Protein 5HDA (pdb70)

Solvent-accessible surface area: 17603 Å² total; per-residue (Å²): 143,73,118,68,68,75,126,163,90,22,83,147,58,35,145,89,24,51,109,143,17,115,72,86,1,69,105,55,16,160,113,32,30,89,92,27,36,68,54,31,41,21,96,33,77,158,106,30,42,129,71,52,101,130,21,79,108,94,41,56,95,75,40,124,129,44,48,63,116,25,105,110,86,26,35,87,6,41,70,91,23,44,2,61,45,43,52,113,85,6,109,39,54,3,10,41,38,11,4,0,23,34,86,158,14,5,83,99,12,26,126,72,85,5,79,204,93,34,140,105,141,162,30,110,112,43,10,98,38,61,18,137,87,24,52,106,144,22,82,72,121,6,69,76,83,35,129,102,34,30,80,64,20,38,63,84,39,75,28,65,40,70,157,61,44,140,120,52,60,69,119,15,79,109,101,34,68,91,76,50,129,107,39,51,57,102,31,148,119,82,23,31,94,10,40,67,90,24,44,1,69,56,56,38,111,87,5,80,41,54,3,11,57,42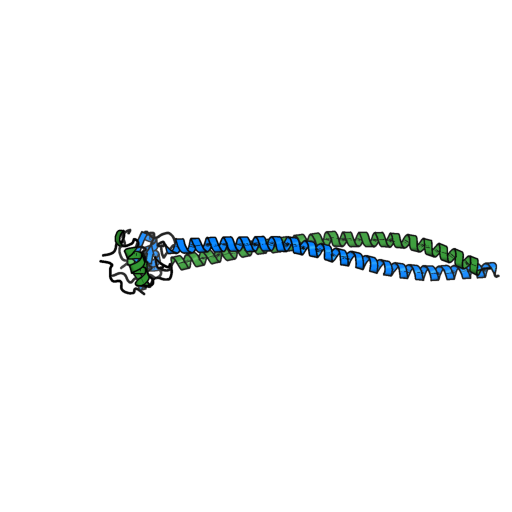,11,4,0,30,36,79,128,7,3,67,67,14,28,116,66,78,8,80,169,87,34,161,73,211,146,52,31,173,19,80,89,84,152,55,24,167,20,82,73,42,142

Structure (mmCIF, N/CA/C/O backbone):
data_5HDA
#
_entry.id   5HDA
#
_cell.length_a   58.456
_cell.length_b   38.190
_cell.length_c   82.690
_cell.angle_alpha   90.00
_cell.angle_beta   97.53
_cell.angle_gamma   90.00
#
_symmetry.space_group_name_H-M   'P 1 21 1'
#
loop_
_entity.id
_entity.type
_entity.pdbx_description
1 polymer 'Zinc finger MYND domain-containing protein 11'
2 polymer 'Epstein-Barr nuclear antigen 2'
3 non-polymer 'ZINC ION'
4 water water
#
loop_
_atom_site.group_PDB
_atom_site.id
_atom_site.type_symbol
_atom_site.label_atom_id
_atom_site.label_alt_id
_atom_site.label_comp_id
_atom_site.label_asym_id
_atom_site.label_entity_id
_atom_site.label_seq_id
_atom_site.pdbx_PDB_ins_code
_atom_site.Cartn_x
_atom_site.Cartn_y
_atom_site.Cartn_z
_atom_site.occupancy
_atom_site.B_iso_or_equiv
_atom_site.auth_seq_id
_atom_site.auth_comp_id
_atom_site.auth_asym_id
_atom_site.auth_atom_id
_atom_site.pdbx_PDB_model_num
ATOM 1 N N . ARG A 1 3 ? 130.359 -12.833 -29.645 1.00 79.34 441 ARG A N 1
ATOM 2 C CA . ARG A 1 3 ? 129.255 -13.731 -29.333 1.00 73.17 441 ARG A CA 1
ATOM 3 C C . ARG A 1 3 ? 128.975 -13.742 -27.834 1.00 82.84 441 ARG A C 1
ATOM 4 O O . ARG A 1 3 ? 127.835 -13.914 -27.412 1.00 79.30 441 ARG A O 1
ATOM 7 N N . MET A 1 4 ? 130.019 -13.539 -27.036 1.00 83.50 442 MET A N 1
ATOM 8 C CA . MET A 1 4 ? 129.901 -13.609 -25.581 1.00 82.41 442 MET A CA 1
ATOM 9 C C . MET A 1 4 ? 129.599 -12.251 -24.948 1.00 80.72 442 MET A C 1
ATOM 10 O O . MET A 1 4 ? 129.044 -12.182 -23.850 1.00 80.14 442 MET A O 1
ATOM 12 N N . LYS A 1 5 ? 129.968 -11.175 -25.638 1.00 80.26 443 LYS A N 1
ATOM 13 C CA . LYS A 1 5 ? 129.645 -9.831 -25.171 1.00 68.12 443 LYS A CA 1
ATOM 14 C C . LYS A 1 5 ? 128.144 -9.598 -25.304 1.00 83.07 443 LYS A C 1
ATOM 15 O O . LYS A 1 5 ? 127.579 -8.711 -24.664 1.00 76.84 443 LYS A O 1
ATOM 18 N N . SER A 1 6 ? 127.505 -10.412 -26.138 1.00 76.86 444 SER A N 1
ATOM 19 C CA . SER A 1 6 ? 126.057 -10.388 -26.290 1.00 78.57 444 SER A CA 1
ATOM 20 C C . SER A 1 6 ? 125.381 -11.325 -25.281 1.00 71.04 444 SER A C 1
ATOM 21 O O . SER A 1 6 ? 124.405 -10.944 -24.611 1.00 75.32 444 SER A O 1
ATOM 24 N N . ASP A 1 7 ? 125.905 -12.545 -25.161 1.00 64.90 445 ASP A N 1
ATOM 25 C CA . ASP A 1 7 ? 125.324 -13.527 -24.246 1.00 74.91 445 ASP A CA 1
ATOM 26 C C . ASP A 1 7 ? 125.442 -13.101 -22.786 1.00 64.78 445 ASP A C 1
ATOM 27 O O . ASP A 1 7 ? 124.575 -13.433 -21.986 1.00 62.11 445 ASP A O 1
ATOM 32 N N . HIS A 1 8 ? 126.507 -12.385 -22.433 1.00 60.80 446 HIS A N 1
ATOM 33 C CA . HIS A 1 8 ? 126.640 -11.893 -21.064 1.00 69.79 446 HIS A CA 1
ATOM 34 C C . HIS A 1 8 ? 125.558 -10.864 -20.775 1.00 76.80 446 HIS A C 1
ATOM 35 O O . HIS A 1 8 ? 124.995 -10.825 -19.678 1.00 61.34 446 HIS A O 1
ATOM 42 N N . LYS A 1 9 ? 125.271 -10.034 -21.773 1.00 73.52 447 LYS A N 1
ATOM 43 C CA . LYS A 1 9 ? 124.259 -8.997 -21.635 1.00 62.75 447 LYS A CA 1
ATOM 44 C C . LYS A 1 9 ? 122.874 -9.614 -21.472 1.00 63.97 447 LYS A C 1
ATOM 45 O O . LYS A 1 9 ? 122.124 -9.239 -20.565 1.00 50.72 447 LYS A O 1
ATOM 51 N N . ARG A 1 10 ? 122.550 -10.581 -22.328 1.00 50.11 448 ARG A N 1
ATOM 52 C CA . ARG A 1 10 ? 121.273 -11.288 -22.217 1.00 60.95 448 ARG A CA 1
ATOM 53 C C . ARG A 1 10 ? 121.146 -12.001 -20.862 1.00 64.36 448 ARG A C 1
ATOM 54 O O . ARG A 1 10 ? 120.135 -11.856 -20.156 1.00 67.15 448 ARG A O 1
ATOM 62 N N . GLU A 1 11 ? 122.181 -12.769 -20.523 1.00 61.53 449 GLU A N 1
ATOM 63 C CA . GLU A 1 11 ? 122.334 -13.415 -19.219 1.00 71.52 449 GLU A CA 1
ATOM 64 C C . GLU A 1 11 ? 121.939 -12.482 -18.078 1.00 66.28 449 GLU A C 1
ATOM 65 O O . GLU A 1 11 ? 120.971 -12.730 -17.336 1.00 64.02 449 GLU A O 1
ATOM 71 N N . THR A 1 12 ? 122.697 -11.395 -17.971 1.00 59.29 450 THR A N 1
ATOM 72 C CA . THR A 1 12 ? 122.496 -10.384 -16.941 1.00 59.42 450 THR A CA 1
ATOM 73 C C . THR A 1 12 ? 121.053 -9.887 -16.935 1.00 61.72 450 THR A C 1
ATOM 74 O O . THR A 1 12 ? 120.429 -9.785 -15.875 1.00 63.03 450 THR A O 1
ATOM 78 N N . GLU A 1 13 ? 120.524 -9.588 -18.121 1.00 63.72 451 GLU A N 1
ATOM 79 C CA . GLU A 1 13 ? 119.148 -9.105 -18.239 1.00 54.10 451 GLU A CA 1
ATOM 80 C C . GLU A 1 13 ? 118.128 -10.067 -17.633 1.00 55.41 451 GLU A C 1
ATOM 81 O O . GLU A 1 13 ? 117.242 -9.641 -16.887 1.00 52.63 451 GLU A O 1
ATOM 87 N N . ARG A 1 14 ? 118.246 -11.358 -17.934 1.00 47.82 452 ARG A N 1
ATOM 88 C CA . ARG A 1 14 ? 117.257 -12.306 -17.418 1.00 69.49 452 ARG A CA 1
ATOM 89 C C . ARG A 1 14 ? 117.422 -12.504 -15.906 1.00 64.93 452 ARG A C 1
ATOM 90 O O . ARG A 1 14 ? 116.420 -12.643 -15.177 1.00 58.75 452 ARG A O 1
ATOM 98 N N . VAL A 1 15 ? 118.668 -12.483 -15.425 1.00 57.53 453 VAL A N 1
ATOM 99 C CA . VAL A 1 15 ? 118.890 -12.605 -13.985 1.00 55.90 453 VAL A CA 1
ATOM 100 C C . VAL A 1 15 ? 118.242 -11.433 -13.244 1.00 60.25 453 VAL A C 1
ATOM 101 O O . VAL A 1 15 ? 117.559 -11.617 -12.220 1.00 66.76 453 VAL A O 1
ATOM 105 N N . VAL A 1 16 ? 118.404 -10.239 -13.812 1.00 50.46 454 VAL A N 1
ATOM 106 C CA . VAL A 1 16 ? 117.798 -9.034 -13.261 1.00 47.66 454 VAL A CA 1
ATOM 107 C C . VAL A 1 16 ? 116.278 -9.136 -13.274 1.00 53.63 454 VAL A C 1
ATOM 108 O O . VAL A 1 16 ? 115.623 -8.829 -12.276 1.00 48.35 454 VAL A O 1
ATOM 112 N N . ARG A 1 17 ? 115.723 -9.589 -14.396 1.00 46.63 455 ARG A N 1
ATOM 113 C CA . ARG A 1 17 ? 114.275 -9.728 -14.516 1.00 54.49 455 ARG A CA 1
ATOM 114 C C . ARG A 1 17 ? 113.678 -10.633 -13.448 1.00 61.49 455 ARG A C 1
ATOM 115 O O . ARG A 1 17 ? 112.745 -10.235 -12.739 1.00 68.12 455 ARG A O 1
ATOM 123 N N . GLU A 1 18 ? 114.214 -11.843 -13.315 1.00 59.66 456 GLU A N 1
ATOM 124 C CA . GLU A 1 18 ? 113.602 -12.782 -12.379 1.00 71.14 456 GLU A CA 1
ATOM 125 C C . GLU A 1 18 ? 113.871 -12.395 -10.921 1.00 62.93 456 GLU A C 1
ATOM 126 O O . GLU A 1 18 ? 113.035 -12.648 -10.035 1.00 55.63 456 GLU A O 1
ATOM 132 N N . ALA A 1 19 ? 114.994 -11.719 -10.679 1.00 54.42 457 ALA A N 1
ATOM 133 C CA . ALA A 1 19 ? 115.282 -11.265 -9.322 1.00 38.07 457 ALA A CA 1
ATOM 134 C C . ALA A 1 19 ? 114.319 -10.145 -8.927 1.00 60.27 457 ALA A C 1
ATOM 135 O O . ALA A 1 19 ? 113.818 -10.102 -7.793 1.00 55.38 457 ALA A O 1
ATOM 137 N N . LEU A 1 20 ? 114.031 -9.262 -9.880 1.00 56.00 458 LEU A N 1
ATOM 138 C CA . LEU A 1 20 ? 113.117 -8.153 -9.634 1.00 49.62 458 LEU A CA 1
ATOM 139 C C . LEU A 1 20 ? 111.683 -8.641 -9.487 1.00 46.83 458 LEU A C 1
ATOM 140 O O . LEU A 1 20 ? 110.918 -8.074 -8.712 1.00 59.27 458 LEU A O 1
ATOM 145 N N . GLU A 1 21 ? 111.305 -9.668 -10.244 1.00 49.90 459 GLU A N 1
ATOM 146 C CA . GLU A 1 21 ? 109.962 -10.226 -10.105 1.00 57.23 459 GLU A CA 1
ATOM 147 C C . GLU A 1 21 ? 109.792 -10.885 -8.738 1.00 55.75 459 GLU A C 1
ATOM 148 O O . GLU A 1 21 ? 108.746 -10.733 -8.078 1.00 54.26 459 GLU A O 1
ATOM 154 N N . LYS A 1 22 ? 110.838 -11.580 -8.293 1.00 48.55 460 LYS A N 1
ATOM 155 C CA . LYS A 1 22 ? 110.758 -12.280 -7.016 1.00 56.76 460 LYS A CA 1
ATOM 156 C C . LYS A 1 22 ? 110.667 -11.270 -5.873 1.00 60.39 460 LYS A C 1
ATOM 157 O O . LYS A 1 22 ? 109.809 -11.391 -4.976 1.00 71.51 460 LYS A O 1
ATOM 163 N N . LEU A 1 23 ? 111.499 -10.234 -5.943 1.00 57.14 461 LEU A N 1
ATOM 164 C CA . LEU A 1 23 ? 111.465 -9.202 -4.916 1.00 52.65 461 LEU A CA 1
ATOM 165 C C . LEU A 1 23 ? 110.142 -8.450 -4.941 1.00 58.77 461 LEU A C 1
ATOM 166 O O . LEU A 1 23 ? 109.582 -8.165 -3.895 1.00 69.07 461 LEU A O 1
ATOM 171 N N . ARG A 1 24 ? 109.645 -8.136 -6.132 1.00 54.74 462 ARG A N 1
ATOM 172 C CA . ARG A 1 24 ? 108.380 -7.418 -6.260 1.00 58.98 462 ARG A CA 1
ATOM 173 C C . ARG A 1 24 ? 107.227 -8.186 -5.612 1.00 60.70 462 ARG A C 1
ATOM 174 O O . ARG A 1 24 ? 106.402 -7.593 -4.913 1.00 57.12 462 ARG A O 1
ATOM 182 N N . SER A 1 25 ? 107.171 -9.498 -5.835 1.00 59.84 463 SER A N 1
ATOM 183 C CA . SER A 1 25 ? 106.122 -10.313 -5.215 1.00 54.75 463 SER A CA 1
ATOM 184 C C . SER A 1 25 ? 106.261 -10.320 -3.679 1.00 63.29 463 SER A C 1
ATOM 185 O O . SER A 1 25 ? 105.268 -10.102 -2.927 1.00 72.00 463 SER A O 1
ATOM 188 N N . GLU A 1 26 ? 107.499 -10.548 -3.224 1.00 59.51 464 GLU A N 1
ATOM 189 C CA . GLU A 1 26 ? 107.801 -10.543 -1.788 1.00 64.87 464 GLU A CA 1
ATOM 190 C C . GLU A 1 26 ? 107.358 -9.234 -1.132 1.00 68.32 464 GLU A C 1
ATOM 191 O O . GLU A 1 26 ? 106.732 -9.233 -0.068 1.00 74.22 464 GLU A O 1
ATOM 197 N N . MET A 1 27 ? 107.622 -8.130 -1.825 1.00 54.88 465 MET A N 1
ATOM 198 C CA . MET A 1 27 ? 107.315 -6.793 -1.335 1.00 60.63 465 MET A CA 1
ATOM 199 C C . MET A 1 27 ? 105.817 -6.562 -1.387 1.00 60.76 465 MET A C 1
ATOM 200 O O . MET A 1 27 ? 105.261 -5.807 -0.581 1.00 65.01 465 MET A O 1
ATOM 205 N N . GLU A 1 28 ? 105.150 -7.259 -2.300 1.00 52.51 466 GLU A N 1
ATOM 206 C CA . GLU A 1 28 ? 103.704 -7.133 -2.394 1.00 62.48 466 GLU A CA 1
ATOM 207 C C . GLU A 1 28 ? 102.984 -7.731 -1.203 1.00 68.92 466 GLU A C 1
ATOM 208 O O . GLU A 1 28 ? 102.162 -7.051 -0.578 1.00 65.85 466 GLU A O 1
ATOM 214 N N . GLU A 1 29 ? 103.288 -8.976 -0.850 1.00 64.64 467 GLU A N 1
ATOM 215 C CA . GLU A 1 29 ? 102.514 -9.547 0.259 1.00 70.93 467 GLU A CA 1
ATOM 216 C C . GLU A 1 29 ? 103.129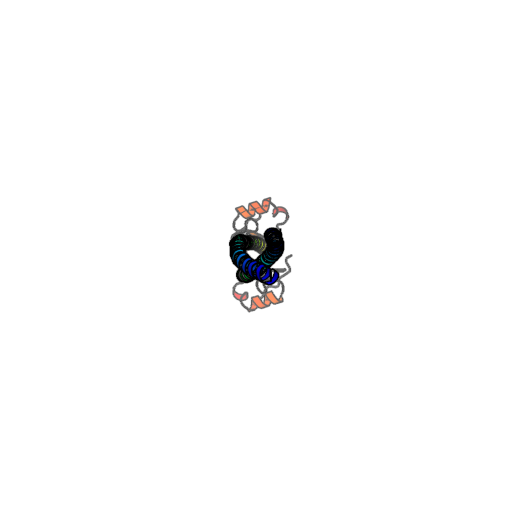 -9.121 1.613 1.00 65.86 467 GLU A C 1
ATOM 217 O O . GLU A 1 29 ? 102.442 -9.189 2.659 1.00 78.52 467 GLU A O 1
ATOM 223 N N . GLU A 1 30 ? 104.382 -8.645 1.605 1.00 60.37 468 GLU A N 1
ATOM 224 C CA . GLU A 1 30 ? 104.915 -7.987 2.792 1.00 62.41 468 GLU A CA 1
ATOM 225 C C . GLU A 1 30 ? 104.116 -6.704 3.041 1.00 60.12 468 GLU A C 1
ATOM 226 O O . GLU A 1 30 ? 103.801 -6.347 4.200 1.00 61.64 468 GLU A O 1
ATOM 232 N N . LYS A 1 31 ? 103.793 -6.024 1.941 1.00 59.43 469 LYS A N 1
ATOM 233 C CA . LYS A 1 31 ? 102.936 -4.860 1.985 1.00 57.38 469 LYS A CA 1
ATOM 234 C C . LYS A 1 31 ? 101.566 -5.219 2.560 1.00 64.49 469 LYS A C 1
ATOM 235 O O . LYS A 1 31 ? 101.059 -4.538 3.465 1.00 61.51 469 LYS A O 1
ATOM 239 N N . ARG A 1 32 ? 100.978 -6.293 2.035 1.00 59.46 470 ARG A N 1
ATOM 240 C CA . ARG A 1 32 ? 99.637 -6.702 2.446 1.00 70.13 470 ARG A CA 1
ATOM 241 C C . ARG A 1 32 ? 99.581 -7.041 3.936 1.00 65.32 470 ARG A C 1
ATOM 242 O O . ARG A 1 32 ? 98.603 -6.713 4.618 1.00 63.16 470 ARG A O 1
ATOM 250 N N . GLN A 1 33 ? 100.630 -7.692 4.438 1.00 65.12 471 GLN A N 1
ATOM 251 C CA . GLN A 1 33 ? 100.709 -8.016 5.863 1.00 61.74 471 GLN A CA 1
ATOM 252 C C . GLN A 1 33 ? 100.926 -6.770 6.718 1.00 67.65 471 GLN A C 1
ATOM 253 O O . GLN A 1 33 ? 100.443 -6.698 7.851 1.00 59.57 471 GLN A O 1
ATOM 259 N N . ALA A 1 34 ? 101.670 -5.797 6.197 1.00 62.40 472 ALA A N 1
ATOM 260 C CA . ALA A 1 34 ? 101.877 -4.570 6.960 1.00 62.21 472 ALA A CA 1
ATOM 261 C C . ALA A 1 34 ? 100.543 -3.833 7.086 1.00 56.98 472 ALA A C 1
ATOM 262 O O . ALA A 1 34 ? 100.204 -3.288 8.151 1.00 44.28 472 ALA A O 1
ATOM 264 N N . VAL A 1 35 ? 99.763 -3.875 6.008 1.00 57.06 473 VAL A N 1
ATOM 265 C CA . VAL A 1 35 ? 98.439 -3.265 5.993 1.00 56.84 473 VAL A CA 1
ATOM 266 C C . VAL A 1 35 ? 97.534 -3.977 6.995 1.00 57.97 473 VAL A C 1
ATOM 267 O O . VAL A 1 35 ? 96.826 -3.334 7.780 1.00 50.89 473 VAL A O 1
ATOM 271 N N . ASN A 1 36 ? 97.580 -5.307 6.975 1.00 67.28 474 ASN A N 1
ATOM 272 C CA . ASN A 1 36 ? 96.799 -6.119 7.903 1.00 65.63 474 ASN A CA 1
ATOM 273 C C . ASN A 1 36 ? 97.133 -5.820 9.359 1.00 62.76 474 ASN A C 1
ATOM 274 O O . ASN A 1 36 ? 96.239 -5.718 10.197 1.00 57.12 474 ASN A O 1
ATOM 279 N N . LYS A 1 37 ? 98.422 -5.682 9.655 1.00 56.57 475 LYS A N 1
ATOM 280 C CA . LYS A 1 37 ? 98.867 -5.388 11.012 1.00 54.83 475 LYS A CA 1
ATOM 281 C C . LYS A 1 37 ? 98.346 -4.033 11.471 1.00 66.82 475 LYS A C 1
ATOM 282 O O . LYS A 1 37 ? 97.721 -3.925 12.537 1.00 67.33 475 LYS A O 1
ATOM 285 N N . ALA A 1 38 ? 98.593 -3.006 10.660 1.00 60.89 476 ALA A N 1
ATOM 286 C CA . ALA A 1 38 ? 98.172 -1.656 11.023 1.00 64.12 476 ALA A CA 1
ATOM 287 C C . ALA A 1 38 ? 96.658 -1.567 11.231 1.00 58.29 476 ALA A C 1
ATOM 288 O O . ALA A 1 38 ? 96.185 -0.968 12.206 1.00 48.94 476 ALA A O 1
ATOM 290 N N . VAL A 1 39 ? 95.905 -2.195 10.332 1.00 63.01 477 VAL A N 1
ATOM 291 C CA . VAL A 1 39 ? 94.447 -2.159 10.406 1.00 58.64 477 VAL A CA 1
ATOM 292 C C . VAL A 1 39 ? 93.909 -2.955 11.599 1.00 61.36 477 VAL A C 1
ATOM 293 O O . VAL A 1 39 ? 92.968 -2.521 12.268 1.00 58.31 477 VAL A O 1
ATOM 297 N N . ALA A 1 40 ? 94.525 -4.099 11.886 1.00 68.31 478 ALA A N 1
ATOM 298 C CA . ALA A 1 40 ? 94.065 -4.943 12.984 1.00 55.02 478 ALA A CA 1
ATOM 299 C C . ALA A 1 40 ? 94.348 -4.283 14.328 1.00 63.90 478 ALA A C 1
ATOM 300 O O . ALA A 1 40 ? 93.569 -4.422 15.270 1.00 63.30 478 ALA A O 1
ATOM 302 N N . ASN A 1 41 ? 95.463 -3.565 14.413 1.00 63.01 479 ASN A N 1
ATOM 303 C CA . ASN A 1 41 ? 95.803 -2.829 15.629 1.00 64.59 479 ASN A CA 1
ATOM 304 C C . ASN A 1 41 ? 94.873 -1.627 15.823 1.00 72.33 479 ASN A C 1
ATOM 305 O O . ASN A 1 41 ? 94.354 -1.374 16.929 1.00 76.58 479 ASN A O 1
ATOM 307 N N . MET A 1 42 ? 94.624 -0.925 14.719 1.00 67.69 480 MET A N 1
ATOM 308 C CA . MET A 1 42 ? 93.822 0.291 14.730 1.00 60.88 480 MET A CA 1
ATOM 309 C C . MET A 1 42 ? 92.382 -0.025 15.099 1.00 68.39 480 MET A C 1
ATOM 310 O O . MET A 1 42 ? 91.732 0.715 15.848 1.00 55.07 480 MET A O 1
ATOM 315 N N . GLN A 1 43 ? 91.921 -1.172 14.616 1.00 65.68 481 GLN A N 1
ATOM 316 C CA . GLN A 1 43 ? 90.619 -1.706 14.974 1.00 69.88 481 GLN A CA 1
ATOM 317 C C . GLN A 1 43 ? 90.477 -1.805 16.486 1.00 70.88 481 GLN A C 1
ATOM 318 O O . GLN A 1 43 ? 89.529 -1.273 17.069 1.00 65.80 481 GLN A O 1
ATOM 321 N N . GLY A 1 44 ? 91.427 -2.491 17.114 1.00 61.78 482 GLY A N 1
ATOM 322 C CA . GLY A 1 44 ? 91.382 -2.702 18.546 1.00 73.65 482 GLY A CA 1
ATOM 323 C C . GLY A 1 44 ? 91.450 -1.411 19.337 1.00 67.46 482 GLY A C 1
ATOM 324 O O . GLY A 1 44 ? 90.750 -1.268 20.347 1.00 66.29 482 GLY A O 1
ATOM 325 N N . GLU A 1 45 ? 92.266 -0.460 18.887 1.00 57.94 483 GLU A N 1
ATOM 326 C CA . GLU A 1 45 ? 92.340 0.811 19.607 1.00 61.35 483 GLU A CA 1
ATOM 327 C C . GLU A 1 45 ? 90.982 1.521 19.557 1.00 64.88 483 GLU A C 1
ATOM 328 O O . GLU A 1 45 ? 90.462 2.006 20.588 1.00 57.70 483 GLU A O 1
ATOM 334 N N . MET A 1 46 ? 90.367 1.491 18.375 1.00 68.02 484 MET A N 1
ATOM 335 C CA . MET A 1 46 ? 89.108 2.197 18.166 1.00 61.77 484 MET A CA 1
ATOM 336 C C . MET A 1 46 ? 87.999 1.568 18.996 1.00 67.27 484 MET A C 1
ATOM 337 O O . MET A 1 46 ? 87.260 2.269 19.692 1.00 64.36 484 MET A O 1
ATOM 342 N N . ASP A 1 47 ? 87.920 0.253 18.944 1.00 60.76 485 ASP A N 1
ATOM 343 C CA . ASP A 1 47 ? 86.923 -0.504 19.670 1.00 58.63 485 ASP A CA 1
ATOM 344 C C . ASP A 1 47 ? 87.044 -0.335 21.154 1.00 64.75 485 ASP A C 1
ATOM 345 O O . ASP A 1 47 ? 86.050 -0.195 21.839 1.00 62.09 485 ASP A O 1
ATOM 350 N N . ARG A 1 48 ? 88.268 -0.372 21.650 1.00 54.67 486 ARG A N 1
ATOM 351 C CA . ARG A 1 48 ? 88.514 -0.191 23.082 1.00 59.49 486 ARG A CA 1
ATOM 352 C C . ARG A 1 48 ? 88.037 1.184 23.561 1.00 62.33 486 ARG A C 1
ATOM 353 O O . ARG A 1 48 ? 87.356 1.303 24.609 1.00 66.52 486 ARG A O 1
ATOM 361 N N . LYS A 1 49 ? 88.335 2.212 22.763 1.00 58.86 487 LYS A N 1
ATOM 362 C CA . LYS A 1 49 ? 87.909 3.567 23.112 1.00 50.70 487 LYS A CA 1
ATOM 363 C C . LYS A 1 49 ? 86.374 3.619 23.113 1.00 62.53 487 LYS A C 1
ATOM 364 O O . LYS A 1 49 ? 85.734 4.211 24.010 1.00 64.08 487 LYS A O 1
ATOM 368 N N . CYS A 1 50 ? 85.796 2.919 22.142 1.00 62.92 488 CYS A N 1
ATOM 369 C CA . CYS A 1 50 ? 84.352 2.853 21.988 1.00 54.87 488 CYS A CA 1
ATOM 370 C C . CYS A 1 50 ? 83.693 2.216 23.211 1.00 58.98 488 CYS A C 1
ATOM 371 O O . CYS A 1 50 ? 82.711 2.752 23.749 1.00 55.99 488 CYS A O 1
ATOM 374 N N . LYS A 1 51 ? 84.245 1.094 23.674 1.00 59.09 489 LYS A N 1
ATOM 375 C CA . LYS A 1 51 ? 83.698 0.419 24.848 1.00 54.64 489 LYS A CA 1
ATOM 376 C C . LYS A 1 51 ? 83.761 1.338 26.061 1.00 54.35 489 LYS A C 1
ATOM 377 O O . LYS A 1 51 ? 82.815 1.385 26.861 1.00 55.77 489 LYS A O 1
ATOM 379 N N . GLN A 1 52 ? 84.859 2.084 26.188 1.00 55.33 490 GLN A N 1
ATOM 380 C CA . GLN A 1 52 ? 84.990 2.968 27.348 1.00 60.03 490 GLN A CA 1
ATOM 381 C 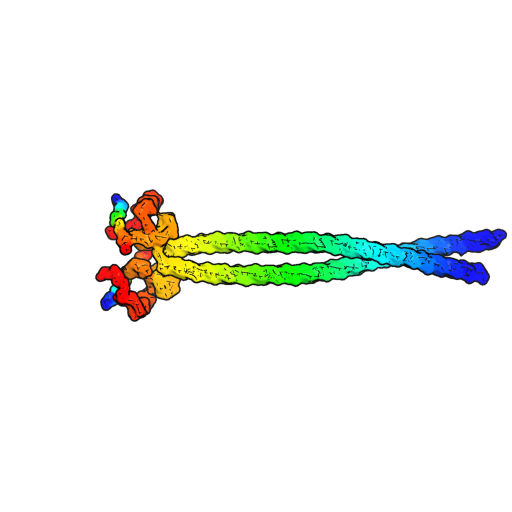C . GLN A 1 52 ? 83.891 4.041 27.374 1.00 57.50 490 GLN A C 1
ATOM 382 O O . GLN A 1 52 ? 83.142 4.177 28.372 1.00 62.64 490 GLN A O 1
ATOM 388 N N . VAL A 1 53 ? 83.762 4.769 26.265 1.00 41.35 491 VAL A N 1
ATOM 389 C CA . VAL A 1 53 ? 82.770 5.847 26.208 1.00 40.03 491 VAL A CA 1
ATOM 390 C C . VAL A 1 53 ? 81.341 5.333 26.399 1.00 45.70 491 VAL A C 1
ATOM 391 O O . VAL A 1 53 ? 80.552 5.860 27.215 1.00 40.80 491 VAL A O 1
ATOM 395 N N . LYS A 1 54 ? 81.051 4.245 25.695 1.00 38.22 492 LYS A N 1
ATOM 396 C CA . LYS A 1 54 ? 79.728 3.651 25.700 1.00 36.00 492 LYS A CA 1
ATOM 397 C C . LYS A 1 54 ? 79.315 3.151 27.081 1.00 47.39 492 LYS A C 1
ATOM 398 O O . LYS A 1 54 ? 78.176 3.347 27.511 1.00 32.83 492 LYS A O 1
ATOM 404 N N . GLU A 1 55 ? 80.244 2.519 27.790 1.00 40.35 493 GLU A N 1
ATOM 405 C CA . GLU A 1 55 ? 79.911 1.970 29.100 1.00 48.52 493 GLU A CA 1
ATOM 406 C C . GLU A 1 55 ? 79.779 3.087 30.138 1.00 42.15 493 GLU A C 1
ATOM 407 O O . GLU A 1 55 ? 78.982 2.968 31.089 1.00 47.25 493 GLU A O 1
ATOM 413 N N . LYS A 1 56 ? 80.508 4.188 29.943 1.00 35.81 494 LYS A N 1
ATOM 414 C CA . LYS A 1 56 ? 80.301 5.329 30.837 1.00 37.37 494 LYS A CA 1
ATOM 415 C C . LYS A 1 56 ? 78.873 5.861 30.647 1.00 34.19 494 LYS A C 1
ATOM 416 O O . LYS A 1 56 ? 78.156 6.172 31.625 1.00 33.59 494 LYS A O 1
ATOM 422 N N . CYS A 1 57 ? 78.428 5.876 29.392 1.00 29.01 495 CYS A N 1
ATOM 423 C CA . CYS A 1 57 ? 77.076 6.352 29.098 1.00 30.28 495 CYS A CA 1
ATOM 424 C C . CYS A 1 57 ? 76.014 5.417 29.684 1.00 35.49 495 CYS A C 1
ATOM 425 O O . CYS A 1 57 ? 74.991 5.866 30.231 1.00 31.55 495 CYS A O 1
ATOM 428 N N . LYS A 1 58 ? 76.293 4.117 29.621 1.00 32.98 496 LYS A N 1
ATOM 429 C CA . LYS A 1 58 ? 75.359 3.107 30.101 1.00 32.98 496 LYS A CA 1
ATOM 430 C C . LYS A 1 58 ? 75.199 3.205 31.610 1.00 37.96 496 LYS A C 1
ATOM 431 O O . LYS A 1 58 ? 74.100 3.002 32.144 1.00 38.62 496 LYS A O 1
ATOM 437 N N . GLU A 1 59 ? 76.294 3.541 32.289 1.00 32.17 497 GLU A N 1
ATOM 438 C CA . GLU A 1 59 ? 76.253 3.729 33.737 1.00 36.76 497 GLU A CA 1
ATOM 439 C C . GLU A 1 59 ? 75.493 4.973 34.140 1.00 37.76 497 GLU A C 1
ATOM 440 O O . GLU A 1 59 ? 74.776 4.980 35.157 1.00 37.17 497 GLU A O 1
ATOM 446 N N . GLU A 1 60 ? 75.613 6.015 33.323 1.00 34.59 498 GLU A N 1
ATOM 447 C CA . GLU A 1 60 ? 74.835 7.220 33.577 1.00 36.02 498 GLU A CA 1
ATOM 448 C C . GLU A 1 60 ? 73.348 6.872 33.470 1.00 32.79 498 GLU A C 1
ATOM 449 O O . GLU A 1 60 ? 72.516 7.313 34.285 1.00 36.94 498 GLU A O 1
ATOM 455 N N . PHE A 1 61 ? 73.035 6.027 32.488 1.00 31.62 499 PHE A N 1
ATOM 456 C CA . PHE A 1 61 ? 71.663 5.572 32.284 1.00 35.78 499 PHE A CA 1
ATOM 457 C C . PHE A 1 61 ? 71.135 4.779 33.477 1.00 39.73 499 PHE A C 1
ATOM 458 O O . PHE A 1 61 ? 70.036 5.050 33.967 1.00 32.80 499 PHE A O 1
ATOM 466 N N . VAL A 1 62 ? 71.908 3.795 33.932 1.00 36.46 500 VAL A N 1
ATOM 467 C CA . VAL A 1 62 ? 71.512 2.989 35.087 1.00 41.01 500 VAL A CA 1
ATOM 468 C C . VAL A 1 62 ? 71.235 3.856 36.318 1.00 36.81 500 VAL A C 1
ATOM 469 O O . VAL A 1 62 ? 70.195 3.703 36.985 1.00 34.42 500 VAL A O 1
ATOM 473 N N . GLU A 1 63 ? 72.144 4.789 36.599 1.00 29.42 501 GLU A N 1
ATOM 474 C CA . GLU A 1 63 ? 71.968 5.659 37.761 1.00 39.35 501 GLU A CA 1
ATOM 475 C C . GLU A 1 63 ? 70.704 6.515 37.634 1.00 39.52 501 GLU A C 1
ATOM 476 O O . GLU A 1 63 ? 69.963 6.713 38.615 1.00 34.22 501 GLU A O 1
ATOM 482 N N . GLU A 1 64 ? 70.432 6.982 36.416 1.00 34.50 502 GLU A N 1
ATOM 483 C CA . GLU A 1 64 ? 69.226 7.773 36.180 1.00 35.60 502 GLU A CA 1
ATOM 484 C C . GLU A 1 64 ? 67.968 6.931 36.414 1.00 36.66 502 GLU A C 1
ATOM 485 O O . GLU A 1 64 ? 66.991 7.398 37.019 1.00 34.55 502 GLU A O 1
ATOM 491 N N . ILE A 1 65 ? 68.011 5.682 35.958 1.00 36.64 503 ILE A N 1
ATOM 492 C CA . ILE A 1 65 ? 66.908 4.749 36.159 1.00 32.46 503 ILE A CA 1
ATOM 493 C C . ILE A 1 65 ? 66.628 4.540 37.640 1.00 35.91 503 ILE A C 1
ATOM 494 O O . ILE A 1 65 ? 65.469 4.519 38.067 1.00 28.10 503 ILE A O 1
ATOM 499 N N . LYS A 1 66 ? 67.691 4.422 38.428 1.00 32.61 504 LYS A N 1
ATOM 500 C CA . LYS A 1 66 ? 67.523 4.201 39.860 1.00 30.53 504 LYS A CA 1
ATOM 501 C C . LYS A 1 66 ? 66.934 5.435 40.548 1.00 33.66 504 LYS A C 1
ATOM 502 O O . LYS A 1 66 ? 66.075 5.312 41.440 1.00 46.74 504 LYS A O 1
ATOM 508 N N . LYS A 1 67 ? 67.370 6.619 40.122 1.00 31.77 505 LYS A N 1
ATOM 509 C CA . LYS A 1 67 ? 66.755 7.854 40.613 1.00 37.43 505 LYS A CA 1
ATOM 510 C C . LYS A 1 67 ? 65.249 7.871 40.333 1.00 36.77 505 LYS A C 1
ATOM 511 O O . LYS A 1 67 ? 64.432 8.185 41.219 1.00 46.42 505 LYS A O 1
ATOM 517 N N . LEU A 1 68 ? 64.886 7.515 39.102 1.00 34.31 506 LEU A N 1
ATOM 518 C CA . LEU A 1 68 ? 63.481 7.477 38.704 1.00 34.99 506 LEU A CA 1
ATOM 519 C C . LEU A 1 68 ? 62.674 6.493 39.551 1.00 29.83 506 LEU A C 1
ATOM 520 O O . LEU A 1 68 ? 61.563 6.801 39.993 1.00 37.71 506 LEU A O 1
ATOM 525 N N . ALA A 1 69 ? 63.243 5.311 39.773 1.00 28.67 507 ALA A N 1
ATOM 526 C CA . ALA A 1 69 ? 62.600 4.286 40.592 1.00 32.33 507 ALA A CA 1
ATOM 527 C C . ALA A 1 69 ? 62.344 4.789 42.010 1.00 37.37 507 ALA A C 1
ATOM 528 O O . ALA A 1 69 ? 61.276 4.542 42.585 1.00 33.87 507 ALA A O 1
ATOM 530 N N . THR A 1 70 ? 63.318 5.505 42.569 1.00 35.38 508 THR A N 1
ATOM 531 C CA . THR A 1 70 ? 63.170 6.038 43.923 1.00 42.62 508 THR A CA 1
ATOM 532 C C . THR A 1 70 ? 62.037 7.067 43.988 1.00 43.17 508 THR A C 1
ATOM 533 O O . THR A 1 70 ? 61.152 6.998 44.870 1.00 39.93 508 THR A O 1
ATOM 535 N N . GLN A 1 71 ? 62.047 7.981 43.023 1.00 37.10 509 GLN A N 1
ATOM 536 C CA . GLN A 1 71 ? 61.029 9.005 42.895 1.00 40.56 509 GLN A CA 1
ATOM 537 C C . GLN A 1 71 ? 59.664 8.356 42.850 1.00 39.45 509 GLN A C 1
ATOM 538 O O . GLN A 1 71 ? 58.776 8.777 43.528 1.00 42.95 509 GLN A O 1
ATOM 544 N N . HIS A 1 72 ? 59.529 7.318 42.045 1.00 35.23 510 HIS A N 1
ATOM 545 C CA . HIS A 1 72 ? 58.288 6.563 41.918 1.00 45.14 510 HIS A CA 1
ATOM 546 C C . HIS A 1 72 ? 57.864 5.921 43.234 1.00 42.73 510 HIS A C 1
ATOM 547 O O . HIS A 1 72 ? 56.682 5.916 43.562 1.00 33.46 510 HIS A O 1
ATOM 554 N N . LYS A 1 73 ? 58.823 5.375 43.979 1.00 45.16 511 LYS A N 1
ATOM 555 C CA . LYS A 1 73 ? 58.525 4.774 45.279 1.00 40.37 511 LYS A CA 1
ATOM 556 C C . LYS A 1 73 ? 57.866 5.788 46.215 1.00 45.86 511 LYS A C 1
ATOM 557 O O . LYS A 1 73 ? 56.809 5.523 46.836 1.00 36.55 511 LYS A O 1
ATOM 561 N N . GLN A 1 74 ? 58.459 6.979 46.261 1.00 43.24 512 GLN A N 1
ATOM 562 C CA . GLN A 1 74 ? 57.933 8.023 47.137 1.00 48.79 512 GLN A CA 1
ATOM 563 C C . GLN A 1 74 ? 56.540 8.470 46.713 1.00 42.94 512 GLN A C 1
ATOM 564 O O . GLN A 1 74 ? 55.644 8.678 47.552 1.00 39.56 512 GLN A O 1
ATOM 570 N N . LEU A 1 75 ? 56.346 8.559 45.401 1.00 35.17 513 LEU A N 1
ATOM 571 C CA . LEU A 1 75 ? 55.072 9.009 44.861 1.00 33.42 513 LEU A CA 1
ATOM 572 C C . LEU A 1 75 ? 53.987 7.964 45.103 1.00 38.99 513 LEU A C 1
ATOM 573 O O . LEU A 1 75 ? 52.819 8.303 45.305 1.00 42.24 513 LEU A O 1
ATOM 578 N N . ILE A 1 76 ? 54.384 6.695 45.091 1.00 32.80 514 ILE A N 1
ATOM 579 C CA . ILE A 1 76 ? 53.481 5.604 45.432 1.00 29.71 514 ILE A CA 1
ATOM 580 C C . ILE A 1 76 ? 53.011 5.759 46.871 1.00 40.04 514 ILE A C 1
ATOM 581 O O . ILE A 1 76 ? 51.815 5.640 47.154 1.00 31.08 514 ILE A O 1
ATOM 586 N N . SER A 1 77 ? 53.945 6.044 47.778 1.00 34.75 515 SER A N 1
ATOM 587 C CA . SER A 1 77 ? 53.562 6.242 49.180 1.00 41.17 515 SER A CA 1
ATOM 588 C C . SER A 1 77 ? 52.582 7.416 49.352 1.00 44.10 515 SER A C 1
ATOM 589 O O . SER A 1 77 ? 51.521 7.289 50.004 1.00 34.95 515 SER A O 1
ATOM 592 N N . GLN A 1 78 ? 52.932 8.551 48.747 1.00 44.16 516 GLN A N 1
ATOM 593 C CA . GLN A 1 78 ? 52.085 9.741 48.813 1.00 40.53 516 GLN A CA 1
ATOM 594 C C . GLN A 1 78 ? 50.690 9.437 48.283 1.00 39.69 516 GLN A C 1
ATOM 595 O O . GLN A 1 78 ? 49.688 9.880 48.846 1.00 42.42 516 GLN A O 1
ATOM 601 N N . THR A 1 79 ? 50.639 8.678 47.194 1.00 32.77 517 THR A N 1
ATOM 602 C CA . THR A 1 79 ? 49.374 8.248 46.615 1.00 36.10 517 THR A CA 1
ATOM 603 C C . THR A 1 79 ? 48.605 7.374 47.604 1.00 32.81 517 THR A C 1
ATOM 604 O O . THR A 1 79 ? 47.378 7.444 47.685 1.00 27.45 517 THR A O 1
ATOM 608 N N . LYS A 1 80 ? 49.333 6.564 48.369 1.00 28.20 518 LYS A N 1
ATOM 609 C CA . LYS A 1 80 ? 48.700 5.671 49.334 1.00 31.61 518 LYS A CA 1
ATOM 610 C C . LYS A 1 80 ? 48.110 6.441 50.511 1.00 30.65 518 LYS A C 1
ATOM 611 O O . LYS A 1 80 ? 47.223 5.939 51.199 1.00 31.28 518 LYS A O 1
ATOM 617 N N . 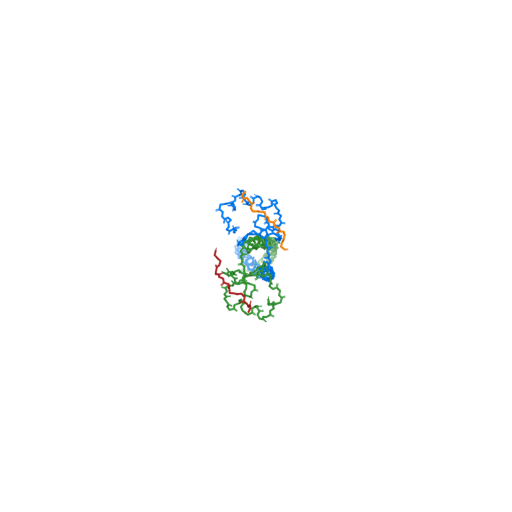LYS A 1 81 ? 48.593 7.660 50.741 1.00 41.19 519 LYS A N 1
ATOM 618 C CA . LYS A 1 81 ? 48.044 8.472 51.835 1.00 30.83 519 LYS A CA 1
ATOM 619 C C . LYS A 1 81 ? 46.924 9.421 51.407 1.00 35.47 519 LYS A C 1
ATOM 620 O O . LYS A 1 81 ? 46.646 10.401 52.100 1.00 31.33 519 LYS A O 1
ATOM 626 N N . LYS A 1 82 ? 46.275 9.136 50.283 1.00 43.01 520 LYS A N 1
ATOM 627 C CA . LYS A 1 82 ? 45.232 10.026 49.781 1.00 32.02 520 LYS A CA 1
ATOM 628 C C . LYS A 1 82 ? 44.011 9.264 49.266 1.00 38.25 520 LYS A C 1
ATOM 629 O O . LYS A 1 82 ? 44.099 8.080 48.940 1.00 31.73 520 LYS A O 1
ATOM 635 N N . GLN A 1 83 ? 42.876 9.953 49.189 1.00 32.77 521 GLN A N 1
ATOM 636 C CA . GLN A 1 83 ? 41.667 9.382 48.605 1.00 34.23 521 GLN A CA 1
ATOM 637 C C . 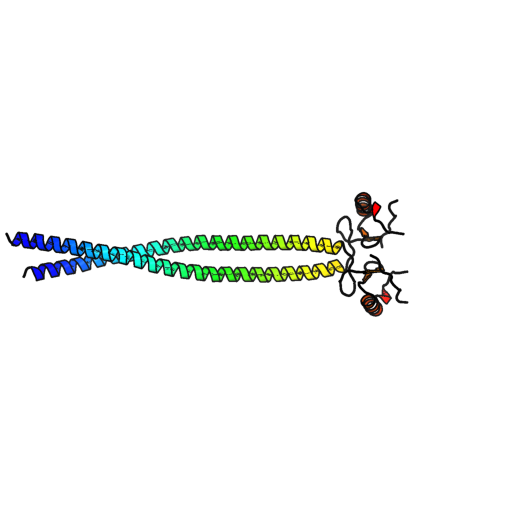GLN A 1 83 ? 41.476 9.927 47.198 1.00 26.80 521 GLN A C 1
ATOM 638 O O . GLN A 1 83 ? 41.668 11.118 46.953 1.00 32.11 521 GLN A O 1
ATOM 644 N N . TRP A 1 84 ? 41.092 9.052 46.276 1.00 24.93 522 TRP A N 1
ATOM 645 C CA . TRP A 1 84 ? 41.019 9.423 44.870 1.00 28.39 522 TRP A CA 1
ATOM 646 C C . TRP A 1 84 ? 39.665 9.102 44.254 1.00 28.33 522 TRP A C 1
ATOM 647 O O . TRP A 1 84 ? 39.013 8.126 44.628 1.00 33.29 522 TRP A O 1
ATOM 658 N N . CYS A 1 85 ? 39.249 9.933 43.306 1.00 24.98 523 CYS A N 1
ATOM 659 C CA . CYS A 1 85 ? 38.026 9.692 42.554 1.00 31.82 523 CYS A CA 1
ATOM 660 C C . CYS A 1 85 ? 38.187 8.403 41.759 1.00 45.84 523 CYS A C 1
ATOM 661 O O . CYS A 1 85 ? 39.244 8.164 41.181 1.00 29.24 523 CYS A O 1
ATOM 664 N N . TYR A 1 86 ? 37.190 7.526 41.812 1.00 30.62 524 TYR A N 1
ATOM 665 C CA . TYR A 1 86 ? 37.285 6.261 41.092 1.00 32.49 524 TYR A CA 1
ATOM 666 C C . TYR A 1 86 ? 37.030 6.426 39.588 1.00 30.21 524 TYR A C 1
ATOM 667 O O . TYR A 1 86 ? 37.542 5.651 38.782 1.00 27.72 524 TYR A O 1
ATOM 676 N N . ASN A 1 87 ? 36.264 7.450 39.212 1.00 30.26 525 ASN A N 1
ATOM 677 C CA . ASN A 1 87 ? 35.885 7.651 37.810 1.00 37.94 525 ASN A CA 1
ATOM 678 C C . ASN A 1 87 ? 37.021 8.280 37.021 1.00 31.12 525 ASN A C 1
ATOM 679 O O . ASN A 1 87 ? 37.572 7.666 36.108 1.00 40.25 525 ASN A O 1
ATOM 684 N N . CYS A 1 88 ? 37.375 9.506 37.385 1.00 31.71 526 CYS A N 1
ATOM 685 C CA . CYS A 1 88 ? 38.567 10.127 36.840 1.00 38.00 526 CYS A CA 1
ATOM 686 C C . CYS A 1 88 ? 39.537 9.815 37.958 1.00 47.21 526 CYS A C 1
ATOM 687 O O . CYS A 1 88 ? 39.186 9.053 38.843 1.00 61.91 526 CYS A O 1
ATOM 690 N N . GLU A 1 89 ? 40.738 10.367 37.958 1.00 32.12 527 GLU A N 1
ATOM 691 C CA . GLU A 1 89 ? 41.657 10.021 39.037 1.00 25.87 527 GLU A CA 1
ATOM 692 C C . GLU A 1 89 ? 42.169 11.250 39.777 1.00 27.07 527 GLU A C 1
ATOM 693 O O . GLU A 1 89 ? 43.282 11.261 40.301 1.00 26.25 527 GLU A O 1
ATOM 699 N N . GLU A 1 90 ? 41.331 12.283 39.817 1.00 27.27 528 GLU A N 1
ATOM 700 C CA . GLU A 1 90 ? 41.595 13.454 40.640 1.00 33.46 528 GLU A CA 1
ATOM 701 C C . GLU A 1 90 ? 41.331 13.095 42.102 1.00 34.14 528 GLU A C 1
ATOM 702 O O . GLU A 1 90 ? 40.740 12.054 42.390 1.00 30.99 528 GLU A O 1
ATOM 708 N N . GLU A 1 91 ? 41.768 13.951 43.021 1.00 24.05 529 GLU A N 1
ATOM 709 C CA . GLU A 1 91 ? 41.595 13.692 44.449 1.00 35.19 529 GLU A CA 1
ATOM 710 C C . GLU A 1 91 ? 40.117 13.732 44.845 1.00 42.73 529 GLU A C 1
ATOM 711 O O . GLU A 1 91 ? 39.359 14.567 44.354 1.00 46.63 529 GLU A O 1
ATOM 717 N N . ALA A 1 92 ? 39.715 12.826 45.732 1.00 31.82 530 ALA A N 1
ATOM 718 C CA . ALA A 1 92 ? 38.308 12.675 46.098 1.00 35.45 530 ALA A CA 1
ATOM 719 C C . ALA A 1 92 ? 37.861 13.609 47.223 1.00 31.35 530 ALA A C 1
ATOM 720 O O . ALA A 1 92 ? 38.648 13.970 48.099 1.00 39.91 530 ALA A O 1
ATOM 722 N N . MET A 1 93 ? 36.586 13.987 47.191 1.00 38.62 531 MET A N 1
ATOM 723 C CA . MET A 1 93 ? 35.989 14.842 48.218 1.00 46.67 531 MET A CA 1
ATOM 724 C C . MET A 1 93 ? 34.616 14.332 48.667 1.00 43.47 531 MET A C 1
ATOM 725 O O . MET A 1 93 ? 34.049 14.832 49.638 1.00 49.88 531 MET A O 1
ATOM 730 N N . TYR A 1 94 ? 34.092 13.334 47.960 1.00 41.30 532 TYR A N 1
ATOM 731 C CA . TYR A 1 94 ? 32.803 12.732 48.296 1.00 33.76 532 TYR A CA 1
ATOM 732 C C . TYR A 1 94 ? 33.003 11.244 48.548 1.00 37.10 532 TYR A C 1
ATOM 733 O O . TYR A 1 94 ? 33.638 10.562 47.754 1.00 41.48 532 TYR A O 1
ATOM 742 N N . HIS A 1 95 ? 32.458 10.739 49.649 1.00 35.99 533 HIS A N 1
ATOM 743 C CA . HIS A 1 95 ? 32.574 9.319 49.963 1.00 33.40 533 HIS A CA 1
ATOM 744 C C . HIS A 1 95 ? 31.268 8.583 49.691 1.00 37.09 533 HIS A C 1
ATOM 745 O O . HIS A 1 95 ? 30.229 8.937 50.248 1.00 40.40 533 HIS A O 1
ATOM 752 N N . CYS A 1 96 ? 31.312 7.563 48.838 1.00 34.32 534 CYS A N 1
ATOM 753 C CA . CYS A 1 96 ? 30.117 6.758 48.612 1.00 38.95 534 CYS A CA 1
ATOM 754 C C . CYS A 1 96 ? 30.148 5.525 49.507 1.00 33.09 534 CYS A C 1
ATOM 755 O O . CYS A 1 96 ? 29.333 5.383 50.419 1.00 36.13 534 CYS A O 1
ATOM 758 N N . CYS A 1 97 ? 31.099 4.638 49.240 1.00 38.35 535 CYS A N 1
ATOM 759 C CA . CYS A 1 97 ? 31.286 3.436 50.041 1.00 25.55 535 CYS A CA 1
ATOM 760 C C . CYS A 1 97 ? 32.723 2.947 49.900 1.00 36.62 535 CYS A C 1
ATOM 761 O O . CYS A 1 97 ? 33.594 3.691 49.446 1.00 31.20 535 CYS A O 1
ATOM 764 N N . TRP A 1 98 ? 32.963 1.699 50.293 1.00 27.79 536 TRP A N 1
ATOM 765 C CA . TRP A 1 98 ? 34.315 1.149 50.357 1.00 32.89 536 TRP A CA 1
ATOM 766 C C . TRP A 1 98 ? 35.066 1.241 49.032 1.00 29.16 536 TRP A C 1
ATOM 767 O O . TRP A 1 98 ? 34.586 0.772 47.999 1.00 30.57 536 TRP A O 1
ATOM 778 N N . ASN A 1 99 ? 36.248 1.852 49.086 1.00 33.34 537 ASN A N 1
ATOM 779 C CA . ASN A 1 99 ? 37.100 2.057 47.917 1.00 29.98 537 ASN A CA 1
ATOM 780 C C . ASN A 1 99 ? 36.372 2.778 46.786 1.00 25.18 537 ASN A C 1
ATOM 781 O O . ASN A 1 99 ? 36.700 2.603 45.613 1.00 28.16 537 ASN A O 1
ATOM 786 N N . THR A 1 100 ? 35.381 3.588 47.144 1.00 28.61 538 THR A N 1
ATOM 787 C CA . THR A 1 100 ? 34.576 4.283 46.149 1.00 26.79 538 THR A CA 1
ATOM 788 C C . THR A 1 100 ? 34.268 5.716 46.576 1.00 29.95 538 THR A C 1
ATOM 789 O O . THR A 1 100 ? 33.286 5.991 47.282 1.00 35.85 538 THR A O 1
ATOM 793 N N . SER A 1 101 ? 35.129 6.623 46.134 1.00 32.05 539 SER A N 1
ATOM 794 C CA . SER A 1 101 ? 34.957 8.042 46.387 1.00 32.34 539 SER A CA 1
ATOM 795 C C . SER A 1 101 ? 35.053 8.812 45.075 1.00 25.25 539 SER A C 1
ATOM 796 O O . SER A 1 101 ? 35.487 8.265 44.061 1.00 26.08 539 SER A O 1
ATOM 799 N N . TYR A 1 102 ? 34.641 10.075 45.092 1.00 29.90 540 TYR A N 1
ATOM 800 C CA . TYR A 1 102 ? 34.593 10.874 43.874 1.00 31.49 540 TYR A CA 1
ATOM 801 C C . TYR A 1 102 ? 35.018 12.316 44.117 1.00 39.49 540 TYR A C 1
ATOM 802 O O . TYR A 1 102 ? 34.905 12.828 45.230 1.00 42.68 540 TYR A O 1
ATOM 811 N N . CYS A 1 103 ? 35.504 12.968 43.067 1.00 30.76 541 CYS A N 1
ATOM 812 C CA . CYS A 1 103 ? 35.881 14.372 43.149 1.00 32.10 541 CYS A CA 1
ATOM 813 C C . CYS A 1 103 ? 34.645 15.242 42.973 1.00 34.56 541 CYS A C 1
ATOM 814 O O . CYS A 1 103 ? 34.598 16.380 43.440 1.00 36.19 541 CYS A O 1
ATOM 817 N N . SER A 1 104 ? 33.646 14.694 42.289 1.00 37.71 542 SER A N 1
ATOM 818 C CA . SER A 1 104 ? 32.470 15.461 41.901 1.00 36.28 542 SER A CA 1
ATOM 819 C C . SER A 1 104 ? 31.246 14.570 41.724 1.00 32.37 542 SER A C 1
ATOM 820 O O . SER A 1 104 ? 31.359 13.346 41.647 1.00 28.69 542 SER A O 1
ATOM 823 N N . ILE A 1 105 ? 30.074 15.194 41.670 1.00 38.71 543 ILE A N 1
ATOM 824 C CA . ILE A 1 105 ? 28.831 14.466 41.451 1.00 39.57 543 ILE A CA 1
ATOM 825 C C . ILE A 1 105 ? 28.761 13.956 40.011 1.00 37.05 543 ILE A C 1
ATOM 826 O O . ILE A 1 105 ? 28.205 12.892 39.751 1.00 38.75 543 ILE A O 1
ATOM 831 N N . LYS A 1 106 ? 29.345 14.712 39.083 1.00 29.30 544 LYS A N 1
ATOM 832 C CA . LYS A 1 106 ? 29.419 14.310 37.678 1.00 33.11 544 LYS A CA 1
ATOM 833 C C . LYS A 1 106 ? 30.114 12.955 37.519 1.00 28.25 544 LYS A C 1
ATOM 834 O O . LYS A 1 106 ? 29.613 12.052 36.834 1.00 26.65 544 LYS A O 1
ATOM 840 N N . CYS A 1 107 ? 31.261 12.817 38.176 1.00 30.87 545 CYS A N 1
ATOM 841 C CA . CYS A 1 107 ? 32.022 11.576 38.137 1.00 31.03 545 CYS A CA 1
ATOM 842 C C . CYS A 1 107 ? 31.244 10.463 38.827 1.00 35.81 545 CYS A C 1
ATOM 843 O O . CYS A 1 107 ? 31.277 9.309 38.395 1.00 33.07 545 CYS A O 1
ATOM 846 N N . GLN A 1 108 ? 30.550 10.819 39.905 1.00 26.94 546 GLN A N 1
ATOM 847 C CA . GLN A 1 108 ? 29.716 9.867 40.629 1.00 27.74 546 GLN A CA 1
ATOM 848 C C . GLN A 1 108 ? 28.651 9.288 39.704 1.00 28.45 546 GLN A C 1
ATOM 849 O O . GLN A 1 108 ? 28.419 8.084 39.706 1.00 25.76 546 GLN A O 1
ATOM 855 N N . GLN A 1 109 ? 28.006 10.147 38.918 1.00 38.32 547 GLN A N 1
ATOM 856 C CA . GLN A 1 109 ? 26.958 9.700 38.007 1.00 33.46 547 GLN A CA 1
ATOM 857 C C . GLN A 1 109 ? 27.533 8.857 36.879 1.00 41.04 547 GLN A C 1
ATOM 858 O O . GLN A 1 109 ? 26.947 7.839 36.490 1.00 38.54 547 GLN A O 1
ATOM 864 N N . GLU A 1 110 ? 28.694 9.269 36.374 1.00 25.89 548 GLU A N 1
ATOM 865 C CA . GLU A 1 110 ? 29.348 8.523 35.302 1.00 31.60 548 GLU A CA 1
ATOM 866 C C . GLU A 1 110 ? 29.703 7.106 35.739 1.00 32.24 548 GLU A C 1
ATOM 867 O O . GLU A 1 110 ? 29.375 6.134 35.055 1.00 32.12 548 GLU A O 1
ATOM 873 N N . HIS A 1 111 ? 30.374 6.994 36.882 1.00 31.33 549 HIS A N 1
ATOM 874 C CA . HIS A 1 111 ? 30.768 5.691 37.402 1.00 29.72 549 HIS A CA 1
ATOM 875 C C . HIS A 1 111 ? 29.537 4.890 37.814 1.00 36.86 549 HIS A C 1
ATOM 876 O O . HIS A 1 111 ? 29.536 3.661 37.739 1.00 36.69 549 HIS A O 1
ATOM 883 N N . TRP A 1 112 ? 28.499 5.592 38.261 1.00 32.17 550 TRP A N 1
ATOM 884 C CA . TRP A 1 112 ? 27.244 4.946 38.628 1.00 34.46 550 TRP A CA 1
ATOM 885 C C . TRP A 1 112 ? 26.684 4.214 37.419 1.00 41.85 550 TRP A C 1
ATOM 886 O O . TRP A 1 112 ? 26.461 3.010 37.473 1.00 31.73 550 TRP A O 1
ATOM 897 N N . HIS A 1 113 ? 26.480 4.932 36.319 1.00 39.71 551 HIS A N 1
ATOM 898 C CA . HIS A 1 113 ? 25.899 4.306 35.134 1.00 43.60 551 HIS A CA 1
ATOM 899 C C . HIS A 1 113 ? 26.859 3.345 34.442 1.00 41.21 551 HIS A C 1
ATOM 900 O O . HIS A 1 113 ? 26.425 2.451 33.715 1.00 42.24 551 HIS A O 1
ATOM 907 N N . ALA A 1 114 ? 28.156 3.513 34.674 1.00 44.47 552 ALA A N 1
ATOM 908 C CA . ALA A 1 114 ? 29.136 2.630 34.051 1.00 47.84 552 ALA A CA 1
ATOM 909 C C . ALA A 1 114 ? 29.168 1.256 34.716 1.00 45.22 552 ALA A C 1
ATOM 910 O O . ALA A 1 114 ? 29.090 0.232 34.037 1.00 35.51 552 ALA A O 1
ATOM 912 N N . GLU A 1 115 ? 29.291 1.234 36.041 1.00 41.11 553 GLU A N 1
ATOM 913 C CA . GLU A 1 115 ? 29.330 -0.032 36.767 1.00 40.53 553 GLU A CA 1
ATOM 914 C C . GLU A 1 115 ? 28.831 0.026 38.218 1.00 38.14 553 GLU A C 1
ATOM 915 O O . GLU A 1 115 ? 28.273 -0.953 38.714 1.00 42.21 553 GLU A O 1
ATOM 921 N N . HIS A 1 116 ? 29.025 1.155 38.896 1.00 33.56 554 HIS A N 1
ATOM 922 C CA . HIS A 1 116 ? 28.823 1.204 40.351 1.00 34.89 554 HIS A CA 1
ATOM 923 C C . HIS A 1 116 ? 27.384 1.002 40.823 1.00 38.78 554 HIS A C 1
ATOM 924 O O . HIS A 1 116 ? 27.138 0.730 41.993 1.00 34.83 554 HIS A O 1
ATOM 931 N N . LYS A 1 117 ? 26.439 1.152 39.911 1.00 38.29 555 LYS A N 1
ATOM 932 C CA . LYS A 1 117 ? 25.039 0.871 40.188 1.00 37.93 555 LYS A CA 1
ATOM 933 C C . LYS A 1 117 ? 24.787 -0.544 40.698 1.00 37.64 555 LYS A C 1
ATOM 934 O O . LYS A 1 117 ? 23.924 -0.763 41.556 1.00 42.20 555 LYS A O 1
ATOM 940 N N . ARG A 1 118 ? 25.520 -1.501 40.133 1.00 37.24 556 ARG A N 1
ATOM 941 C CA . ARG A 1 118 ? 25.304 -2.910 40.409 1.00 46.94 556 ARG A CA 1
ATOM 942 C C . ARG A 1 118 ? 26.155 -3.365 41.580 1.00 34.98 556 ARG A C 1
ATOM 943 O O . ARG A 1 118 ? 26.097 -4.528 41.974 1.00 46.94 556 ARG A O 1
ATOM 951 N N . THR A 1 119 ? 26.943 -2.451 42.138 1.00 34.44 557 THR A N 1
ATOM 952 C CA . THR A 1 119 ? 27.997 -2.854 43.061 1.00 41.56 557 THR A CA 1
ATOM 953 C C . THR A 1 119 ? 28.045 -2.006 44.342 1.00 35.79 557 THR A C 1
ATOM 954 O O . THR A 1 119 ? 28.608 -2.434 45.355 1.00 45.72 557 THR A O 1
ATOM 958 N N . CYS A 1 120 ? 27.384 -0.850 44.327 1.00 33.15 558 CYS A N 1
ATOM 959 C CA . CYS A 1 120 ? 27.357 0.038 45.492 1.00 33.00 558 CYS A CA 1
ATOM 960 C C . CYS A 1 120 ? 26.906 -0.673 46.767 1.00 42.64 558 CYS A C 1
ATOM 961 O O . CYS A 1 120 ? 25.804 -1.217 46.824 1.00 40.94 558 CYS A O 1
ATOM 964 N N . ARG A 1 121 ? 27.763 -0.671 47.784 1.00 32.00 559 ARG A N 1
ATOM 965 C CA . ARG A 1 121 ? 27.424 -1.302 49.055 1.00 42.06 559 ARG A CA 1
ATOM 966 C C . ARG A 1 121 ? 27.049 -0.298 50.145 1.00 47.04 559 ARG A C 1
ATOM 967 O O . ARG A 1 121 ? 27.111 -0.620 51.332 1.00 46.55 559 ARG A O 1
ATOM 975 N N . ARG A 1 122 ? 26.675 0.917 49.752 1.00 40.17 560 ARG A N 1
ATOM 976 C CA . ARG A 1 122 ? 26.281 1.912 50.742 1.00 49.07 560 ARG A CA 1
ATOM 977 C C . ARG A 1 122 ? 24.946 1.543 51.361 1.00 51.22 560 ARG A C 1
ATOM 978 O O . ARG A 1 122 ? 23.994 1.196 50.656 1.00 54.72 560 ARG A O 1
ATOM 986 N N . LYS A 1 123 ? 24.906 1.616 52.690 1.00 57.68 561 LYS A N 1
ATOM 987 C CA . LYS A 1 123 ? 23.678 1.519 53.468 1.00 52.89 561 LYS A CA 1
ATOM 988 C C . LYS A 1 123 ? 22.540 2.265 52.797 1.00 50.69 561 LYS A C 1
ATOM 989 O O . LYS A 1 123 ? 22.521 3.493 52.820 1.00 54.61 561 LYS A O 1
ATOM 991 N N . ASP B 1 7 ? 134.754 -11.785 -12.816 1.00 86.42 445 ASP C N 1
ATOM 992 C CA . ASP B 1 7 ? 134.405 -12.118 -14.192 1.00 94.86 445 ASP C CA 1
ATOM 993 C C . ASP B 1 7 ? 133.101 -11.453 -14.635 1.00 91.32 445 ASP C C 1
ATOM 994 O O . ASP B 1 7 ? 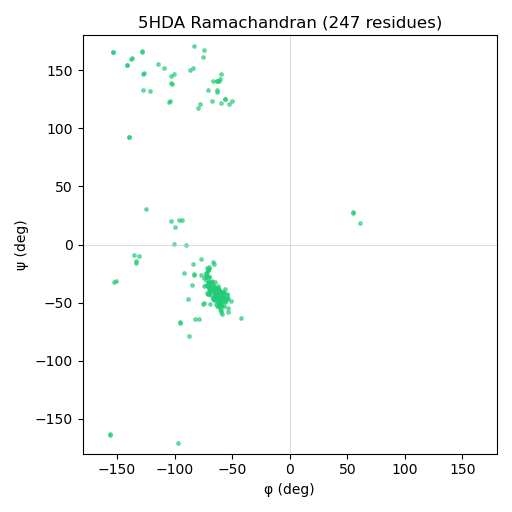132.933 -10.241 -14.503 1.00 89.94 445 ASP C O 1
ATOM 999 N N . HIS B 1 8 ? 132.188 -12.244 -15.186 1.00 87.17 446 HIS C N 1
ATOM 1000 C CA . HIS B 1 8 ? 130.865 -11.739 -15.542 1.00 81.20 446 HIS C CA 1
ATOM 1001 C C . HIS B 1 8 ? 129.958 -11.799 -14.319 1.00 80.43 446 HIS C C 1
ATOM 1002 O O . HIS B 1 8 ? 129.098 -10.936 -14.125 1.00 80.00 446 HIS C O 1
ATOM 1003 N N . LYS B 1 9 ? 130.159 -12.825 -13.496 1.00 74.28 447 LYS C N 1
ATOM 1004 C CA . LYS B 1 9 ? 129.352 -13.023 -12.297 1.00 69.76 447 LYS C CA 1
ATOM 1005 C C . LYS B 1 9 ? 129.441 -11.840 -11.341 1.00 77.31 447 LYS C C 1
ATOM 1006 O O . LYS B 1 9 ? 128.434 -11.432 -10.783 1.00 70.20 447 LYS C O 1
ATOM 1010 N N . ARG B 1 10 ? 130.642 -11.307 -11.136 1.00 72.18 448 ARG C N 1
ATOM 1011 C CA . ARG B 1 10 ? 130.807 -10.132 -10.282 1.00 74.21 448 ARG C CA 1
ATOM 1012 C C . ARG B 1 10 ? 129.963 -8.960 -10.786 1.00 82.81 448 ARG C C 1
ATOM 1013 O O . ARG B 1 10 ? 129.290 -8.281 -10.002 1.00 79.98 448 ARG C O 1
ATOM 1017 N N . GLU B 1 11 ? 129.991 -8.743 -12.098 1.00 80.14 449 GLU C N 1
ATOM 1018 C CA . GLU B 1 11 ? 129.201 -7.686 -12.721 1.00 69.87 449 GLU C CA 1
ATOM 1019 C C . GLU B 1 11 ? 127.709 -7.898 -12.479 1.00 57.45 449 GLU C C 1
ATOM 1020 O O . GLU B 1 11 ? 127.021 -7.017 -11.940 1.00 59.90 449 GLU C O 1
ATOM 1022 N N . THR B 1 12 ? 127.220 -9.074 -12.870 1.00 61.06 450 THR C N 1
ATOM 1023 C CA . THR B 1 12 ? 125.805 -9.409 -12.726 1.00 63.16 450 THR C CA 1
ATOM 1024 C C . THR B 1 12 ? 125.336 -9.274 -11.283 1.00 66.41 450 THR C C 1
ATOM 1025 O O . THR B 1 12 ? 124.313 -8.659 -11.016 1.00 57.35 450 THR C O 1
ATOM 1029 N N . GLU B 1 13 ? 126.089 -9.855 -10.359 1.00 71.60 451 GLU C N 1
ATOM 1030 C CA . GLU B 1 13 ? 125.767 -9.795 -8.938 1.00 57.90 451 GLU C CA 1
ATOM 1031 C C . GLU B 1 13 ? 125.713 -8.353 -8.439 1.00 63.00 451 GLU C C 1
ATOM 1032 O O . GLU B 1 13 ? 124.814 -7.984 -7.675 1.00 63.05 451 GLU C O 1
ATOM 1038 N N . ARG B 1 14 ? 126.667 -7.538 -8.886 1.00 54.63 452 ARG C N 1
ATOM 1039 C CA . ARG B 1 14 ? 126.686 -6.122 -8.527 1.00 55.45 452 ARG C CA 1
ATOM 1040 C C . ARG B 1 14 ? 125.401 -5.412 -8.966 1.00 61.32 452 ARG C C 1
ATOM 1041 O O . ARG B 1 14 ? 124.655 -4.861 -8.133 1.00 64.57 452 ARG C O 1
ATOM 1043 N N . VAL B 1 15 ? 125.135 -5.441 -10.271 1.00 69.46 453 VAL C N 1
ATOM 1044 C CA . VAL B 1 15 ? 123.984 -4.719 -10.815 1.00 65.82 453 VAL C CA 1
ATOM 1045 C C . VAL B 1 15 ? 122.649 -5.260 -10.291 1.00 50.84 453 VAL C C 1
ATOM 1046 O O . VAL B 1 15 ? 121.723 -4.489 -10.041 1.00 49.29 453 VAL C O 1
ATOM 1050 N N . VAL B 1 16 ? 122.551 -6.577 -10.131 1.00 42.80 454 VAL C N 1
ATOM 1051 C CA . VAL B 1 16 ? 121.352 -7.194 -9.573 1.00 55.76 454 VAL C CA 1
ATOM 1052 C C . VAL B 1 16 ? 121.119 -6.723 -8.143 1.00 56.68 454 VAL C C 1
ATOM 1053 O O . VAL B 1 16 ? 120.000 -6.357 -7.781 1.00 48.93 454 VAL C O 1
ATOM 1057 N N . ARG B 1 17 ? 122.179 -6.721 -7.338 1.00 50.71 455 ARG C N 1
ATOM 1058 C CA . ARG B 1 17 ? 122.069 -6.269 -5.955 1.00 61.63 455 ARG C CA 1
ATOM 1059 C C . ARG B 1 17 ? 121.566 -4.826 -5.896 1.00 56.04 455 ARG C C 1
ATOM 1060 O O . ARG B 1 17 ? 120.613 -4.517 -5.169 1.00 52.13 455 ARG C O 1
ATOM 1068 N N . GLU B 1 18 ? 122.192 -3.949 -6.677 1.00 51.95 456 GLU C N 1
ATOM 1069 C CA . GLU B 1 18 ? 121.854 -2.529 -6.604 1.00 62.40 456 GLU C CA 1
ATOM 1070 C C . GLU B 1 18 ? 120.449 -2.262 -7.173 1.00 57.85 456 GLU C C 1
ATOM 1071 O O . GLU B 1 18 ? 119.726 -1.359 -6.710 1.00 58.07 456 GLU C O 1
ATOM 1077 N N . ALA B 1 19 ? 120.031 -3.108 -8.111 1.00 43.19 457 ALA C N 1
ATOM 1078 C CA . ALA B 1 19 ? 118.692 -3.012 -8.680 1.00 52.58 457 ALA C CA 1
ATOM 1079 C C . ALA B 1 19 ? 117.660 -3.434 -7.640 1.00 56.80 457 ALA C C 1
ATOM 1080 O O . ALA B 1 19 ? 116.581 -2.841 -7.536 1.00 63.01 457 ALA C O 1
ATOM 1082 N N . LEU B 1 20 ? 118.009 -4.449 -6.854 1.00 51.71 458 LEU C N 1
ATOM 1083 C CA . LEU B 1 20 ? 117.114 -4.945 -5.817 1.00 48.31 458 LEU C CA 1
ATOM 1084 C C . LEU B 1 20 ? 116.976 -3.917 -4.704 1.00 51.40 458 LEU C C 1
ATOM 1085 O O . LEU B 1 20 ? 115.884 -3.727 -4.156 1.00 56.38 458 LEU C O 1
ATOM 1090 N N . GLU B 1 21 ? 118.074 -3.233 -4.389 1.00 53.97 459 GLU C N 1
ATOM 1091 C CA . GLU B 1 21 ? 118.018 -2.193 -3.368 1.00 46.79 459 GLU C CA 1
ATOM 1092 C C . GLU B 1 21 ? 117.141 -1.036 -3.831 1.00 49.35 459 GLU C C 1
ATOM 1093 O O . GLU B 1 21 ? 116.362 -0.484 -3.044 1.00 48.41 459 GLU C O 1
ATOM 1099 N N . LYS B 1 22 ? 117.246 -0.678 -5.109 1.00 44.22 460 LYS C N 1
ATOM 1100 C CA . LYS B 1 22 ? 116.439 0.431 -5.615 1.00 43.83 460 LYS C CA 1
ATOM 1101 C C . LYS B 1 22 ? 114.940 0.081 -5.695 1.00 50.10 460 LYS C C 1
ATOM 1102 O O . LYS B 1 22 ? 114.074 0.890 -5.300 1.00 47.16 460 LYS C O 1
ATOM 1108 N N . LEU B 1 23 ? 114.631 -1.129 -6.161 1.00 38.74 461 LEU C N 1
ATOM 1109 C CA . LEU B 1 23 ? 113.234 -1.555 -6.246 1.00 44.74 461 LEU C CA 1
ATOM 1110 C C . LEU B 1 23 ? 112.617 -1.652 -4.854 1.00 47.43 461 LEU C C 1
ATOM 1111 O O . LEU B 1 23 ? 111.485 -1.206 -4.636 1.00 42.60 461 LEU C O 1
ATOM 1116 N N . ARG B 1 24 ? 113.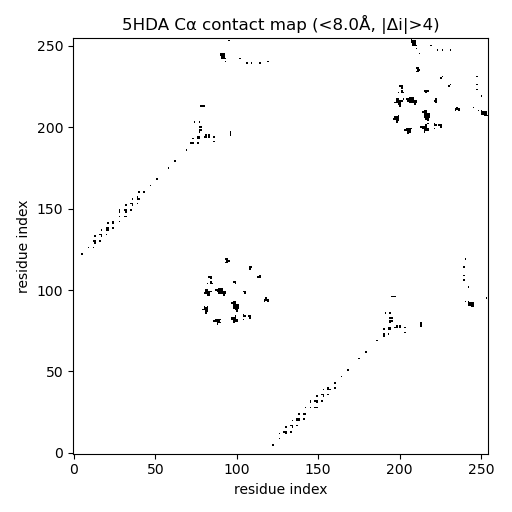365 -2.228 -3.915 1.00 43.38 462 ARG C N 1
ATOM 1117 C CA . ARG B 1 24 ? 112.906 -2.308 -2.531 1.00 48.04 462 ARG C CA 1
ATOM 1118 C C . ARG B 1 24 ? 112.644 -0.918 -1.967 1.00 51.27 462 ARG C C 1
ATOM 1119 O O . ARG B 1 24 ? 111.616 -0.680 -1.317 1.00 55.95 462 ARG C O 1
ATOM 1127 N N . SER B 1 25 ? 113.545 -0.012 -2.241 1.00 49.96 463 SER C N 1
ATOM 1128 C CA . SER B 1 25 ? 113.397 1.325 -1.779 1.00 47.71 463 SER C CA 1
ATOM 1129 C C . SER B 1 25 ? 112.105 1.920 -2.252 1.00 51.98 463 SER C C 1
ATOM 1130 O O . SER B 1 25 ? 111.422 2.534 -1.483 1.00 46.33 463 SER C O 1
ATOM 1133 N N . GLU B 1 26 ? 111.774 1.750 -3.526 1.00 52.55 464 GLU C N 1
ATOM 1134 C CA . GLU B 1 26 ? 110.528 2.321 -4.052 1.00 46.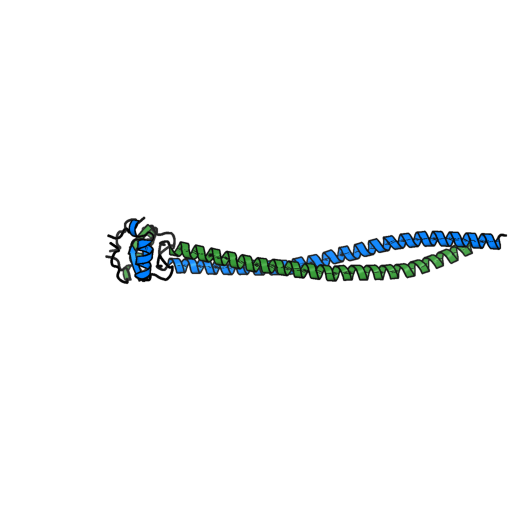74 464 GLU C CA 1
ATOM 1135 C C . GLU B 1 26 ? 109.260 1.641 -3.501 1.00 39.74 464 GLU C C 1
ATOM 1136 O O . GLU B 1 26 ? 108.256 2.304 -3.159 1.00 43.67 464 GLU C O 1
ATOM 1142 N N . MET B 1 27 ? 109.313 0.318 -3.385 1.00 42.79 465 MET C N 1
ATOM 1143 C CA . MET B 1 27 ? 108.139 -0.431 -2.956 1.00 45.26 465 MET C CA 1
ATOM 1144 C C . MET B 1 27 ? 107.831 -0.264 -1.472 1.00 54.83 465 MET C C 1
ATOM 1145 O O . MET B 1 27 ? 106.683 -0.424 -1.063 1.00 36.62 465 MET C O 1
ATOM 1150 N N . GLU B 1 28 ? 108.838 0.043 -0.659 1.00 45.66 466 GLU C N 1
ATOM 1151 C CA . GLU B 1 28 ? 108.559 0.321 0.749 1.00 54.84 466 GLU C CA 1
ATOM 1152 C C . GLU B 1 28 ? 107.872 1.678 0.912 1.00 46.66 466 GLU C C 1
ATOM 1153 O O . GLU B 1 28 ? 107.150 1.906 1.889 1.00 54.68 466 GLU C O 1
ATOM 1159 N N . GLU B 1 29 ? 108.079 2.567 -0.055 1.00 36.84 467 GLU C N 1
ATOM 1160 C CA . GLU B 1 29 ? 107.380 3.844 -0.054 1.00 48.60 467 GLU C CA 1
ATOM 1161 C C . GLU B 1 29 ? 105.934 3.580 -0.470 1.00 55.74 467 GLU C C 1
ATOM 1162 O O . GLU B 1 29 ? 104.983 4.149 0.101 1.00 45.10 467 GLU C O 1
ATOM 1168 N N . GLU B 1 30 ? 105.751 2.636 -1.368 1.00 49.36 468 GLU C N 1
ATOM 1169 C CA . GLU B 1 30 ? 104.438 2.253 -1.774 1.00 41.91 468 GLU C CA 1
ATOM 1170 C C . GLU B 1 30 ? 103.708 1.649 -0.589 1.00 48.49 468 GLU C C 1
ATOM 1171 O O . GLU B 1 30 ? 102.546 1.869 -0.391 1.00 36.38 468 GLU C O 1
ATOM 1177 N N . LYS B 1 31 ? 104.423 0.860 0.174 1.00 36.87 469 LYS C N 1
ATOM 1178 C CA . LYS B 1 31 ? 103.874 0.171 1.334 1.00 41.06 469 LYS C CA 1
ATOM 1179 C C . LYS B 1 31 ? 103.459 1.156 2.419 1.00 53.72 469 LYS C C 1
ATOM 1180 O O . LYS B 1 31 ? 102.378 1.033 3.001 1.00 41.65 469 LYS C O 1
ATOM 1186 N N . ARG B 1 32 ? 104.324 2.131 2.686 1.00 47.67 470 ARG C N 1
ATOM 1187 C CA . ARG B 1 32 ? 104.000 3.188 3.637 1.00 49.94 470 ARG C CA 1
ATOM 1188 C C . ARG B 1 32 ? 102.728 3.931 3.227 1.00 54.10 470 ARG C C 1
ATOM 1189 O O . ARG B 1 32 ? 101.853 4.218 4.065 1.00 60.32 470 ARG C O 1
ATOM 1197 N N . GLN B 1 33 ? 102.595 4.183 1.927 1.00 39.07 471 GLN C N 1
ATOM 1198 C CA . GLN B 1 33 ? 101.414 4.885 1.431 1.00 37.27 471 GLN C CA 1
ATOM 1199 C C . GLN B 1 33 ? 100.141 4.039 1.531 1.00 47.96 471 GLN C C 1
ATOM 1200 O O . GLN B 1 33 ? 99.064 4.555 1.862 1.00 43.70 471 GLN C O 1
ATOM 1206 N N . ALA B 1 34 ? 100.269 2.738 1.281 1.00 39.87 472 ALA C N 1
ATOM 1207 C CA . ALA B 1 34 ? 99.117 1.842 1.357 1.00 36.99 472 ALA C CA 1
ATOM 1208 C C . ALA B 1 34 ? 98.640 1.678 2.796 1.00 49.30 472 ALA C C 1
ATOM 1209 O O . ALA B 1 34 ? 97.431 1.643 3.069 1.00 48.92 472 ALA C O 1
ATOM 1211 N N . VAL B 1 35 ? 99.598 1.606 3.715 1.00 49.86 473 VAL C N 1
ATOM 1212 C CA . VAL B 1 35 ? 99.288 1.486 5.133 1.00 52.14 473 VAL C CA 1
ATOM 1213 C C . VAL B 1 35 ? 98.576 2.742 5.619 1.00 49.36 473 VAL C C 1
ATOM 1214 O O . VAL B 1 35 ? 97.542 2.662 6.297 1.00 39.69 473 VAL C O 1
ATOM 1218 N N . ASN B 1 36 ? 99.115 3.901 5.246 1.00 47.57 474 ASN C N 1
ATOM 1219 C CA . ASN B 1 36 ? 98.491 5.165 5.625 1.00 45.01 474 ASN C CA 1
ATOM 1220 C C . ASN B 1 36 ? 97.063 5.285 5.086 1.00 49.87 474 ASN C C 1
ATOM 1221 O O . ASN B 1 36 ? 96.143 5.687 5.815 1.00 55.20 474 ASN C O 1
ATOM 1226 N N . LYS B 1 37 ? 96.878 4.918 3.819 1.00 45.73 475 LYS C N 1
ATOM 1227 C CA . LYS B 1 37 ? 95.552 4.958 3.205 1.00 46.47 475 LYS C CA 1
ATOM 1228 C C . LYS B 1 37 ? 94.555 4.068 3.950 1.00 45.58 475 LYS C C 1
ATOM 1229 O O . LYS B 1 37 ? 93.471 4.524 4.336 1.00 42.11 475 LYS C O 1
ATOM 1231 N N . ALA B 1 38 ? 94.928 2.805 4.153 1.00 43.48 476 ALA C N 1
ATOM 1232 C CA . ALA B 1 38 ? 94.059 1.852 4.846 1.00 51.11 476 ALA C CA 1
ATOM 1233 C C . ALA B 1 38 ? 93.685 2.337 6.247 1.00 53.51 476 ALA C C 1
ATOM 1234 O O . ALA B 1 38 ? 92.522 2.237 6.674 1.00 60.76 476 ALA C O 1
ATOM 1236 N N . VAL B 1 39 ? 94.673 2.896 6.941 1.00 54.83 477 VAL C N 1
ATOM 1237 C CA . VAL B 1 39 ? 94.470 3.369 8.303 1.00 49.40 477 VAL C CA 1
ATOM 1238 C C . VAL B 1 39 ? 93.503 4.551 8.315 1.00 61.67 477 VAL C C 1
ATOM 1239 O O . VAL B 1 39 ? 92.653 4.648 9.201 1.00 58.69 477 VAL C O 1
ATOM 1243 N N . ALA B 1 40 ? 93.605 5.431 7.322 1.00 51.16 478 ALA C N 1
ATOM 1244 C CA . ALA B 1 40 ? 92.709 6.584 7.275 1.00 54.59 478 ALA C CA 1
ATOM 1245 C C . ALA B 1 40 ? 91.279 6.158 6.934 1.00 67.69 478 ALA C C 1
ATOM 1246 O O . ALA B 1 40 ? 90.292 6.674 7.508 1.00 64.85 478 ALA C O 1
ATOM 1248 N N . ASN B 1 41 ? 91.175 5.148 6.074 1.00 59.47 479 ASN C N 1
ATOM 1249 C CA . ASN B 1 41 ? 89.869 4.657 5.665 1.00 71.19 479 ASN C CA 1
ATOM 1250 C C . ASN B 1 41 ? 89.151 4.022 6.851 1.00 63.62 479 ASN C C 1
ATOM 1251 O O . ASN B 1 41 ? 87.969 4.320 7.111 1.00 68.82 479 ASN C O 1
ATOM 1256 N N . MET B 1 42 ? 89.863 3.190 7.608 1.00 60.35 480 MET C N 1
ATOM 1257 C CA . MET B 1 42 ? 89.222 2.563 8.762 1.00 66.55 480 MET C CA 1
ATOM 1258 C C . MET B 1 42 ? 89.003 3.574 9.885 1.00 61.09 480 MET C C 1
ATOM 1259 O O . MET B 1 42 ? 88.083 3.424 10.674 1.00 63.38 480 MET C O 1
ATOM 1264 N N . GLN B 1 43 ? 89.881 4.567 9.992 1.00 64.88 481 GLN C N 1
ATOM 1265 C CA . GLN B 1 43 ? 89.683 5.649 10.953 1.00 55.49 481 GLN C CA 1
ATOM 1266 C C . GLN B 1 43 ? 88.310 6.290 10.782 1.00 69.24 481 GLN C C 1
ATOM 1267 O O . GLN B 1 43 ? 87.484 6.300 11.718 1.00 63.56 481 GLN C O 1
ATOM 1273 N N . GLY B 1 44 ? 88.052 6.795 9.577 1.00 65.05 482 GLY C N 1
ATOM 1274 C CA . GLY B 1 44 ? 86.782 7.457 9.328 1.00 56.91 482 GLY C CA 1
ATOM 1275 C C . GLY B 1 44 ? 85.604 6.506 9.451 1.00 54.77 482 GLY C C 1
ATOM 1276 O O . GLY B 1 44 ? 84.540 6.850 9.997 1.00 60.67 482 GLY C O 1
ATOM 1277 N N . GLU B 1 45 ? 85.811 5.283 8.975 1.00 56.94 483 GLU C N 1
ATOM 1278 C CA . GLU B 1 45 ? 84.761 4.281 9.024 1.00 67.82 483 GLU C CA 1
ATOM 1279 C C . GLU B 1 45 ? 84.352 3.935 10.461 1.00 57.62 483 GLU C C 1
ATOM 1280 O O . GLU B 1 45 ? 83.156 3.897 10.795 1.00 62.60 483 GLU C O 1
ATOM 1286 N N . MET B 1 46 ? 85.347 3.755 11.322 1.00 51.42 484 MET C N 1
ATOM 1287 C CA . MET B 1 46 ? 85.101 3.385 12.708 1.00 56.28 484 MET C CA 1
ATOM 1288 C C . MET B 1 46 ? 84.485 4.545 13.459 1.00 59.24 484 MET C C 1
ATOM 1289 O O . MET B 1 46 ? 83.682 4.335 14.365 1.00 56.50 484 MET C O 1
ATOM 1294 N N . ASP B 1 47 ? 84.767 5.761 13.045 1.00 58.11 485 ASP C N 1
ATOM 1295 C CA . ASP B 1 47 ? 84.171 6.906 13.693 1.00 51.45 485 ASP C CA 1
ATOM 1296 C C . ASP B 1 47 ? 82.713 6.975 13.331 1.00 57.13 485 ASP C C 1
ATOM 1297 O O . ASP B 1 47 ? 81.888 7.246 14.156 1.00 54.94 485 ASP C O 1
ATOM 1302 N N . ARG B 1 48 ? 82.396 6.725 12.083 1.00 47.07 486 ARG C N 1
ATOM 1303 C CA . ARG B 1 48 ? 80.990 6.731 11.671 1.00 55.76 486 ARG C CA 1
ATOM 1304 C C . ARG B 1 48 ? 80.168 5.638 12.369 1.00 53.72 486 ARG C C 1
ATOM 1305 O O . ARG B 1 48 ? 79.058 5.893 12.878 1.00 52.71 486 ARG C O 1
ATOM 1313 N N . LYS B 1 49 ? 80.746 4.440 12.443 1.00 49.74 487 LYS C N 1
ATOM 1314 C CA . LYS B 1 49 ? 80.079 3.317 13.091 1.00 53.69 487 LYS C CA 1
ATOM 1315 C C . LYS B 1 49 ? 79.888 3.636 14.561 1.00 51.37 487 LYS C C 1
ATOM 1316 O O . LYS B 1 49 ? 78.854 3.312 15.149 1.00 53.43 487 LYS C O 1
ATOM 1319 N N . CYS B 1 50 ? 80.892 4.292 15.137 1.00 56.99 488 CYS C N 1
ATOM 1320 C CA . CYS B 1 50 ? 80.878 4.667 16.547 1.00 51.31 488 CYS C CA 1
ATOM 1321 C C . CYS B 1 50 ? 79.798 5.638 16.933 1.00 51.67 488 CYS C C 1
ATOM 1322 O O . CYS B 1 50 ? 79.066 5.412 17.901 1.00 46.42 488 CYS C O 1
ATOM 1325 N N . LYS B 1 51 ? 79.714 6.730 16.181 1.00 49.80 489 LYS C N 1
ATOM 1326 C CA . LYS B 1 51 ? 78.701 7.733 16.456 1.00 57.53 489 LYS C CA 1
ATOM 1327 C C . LYS B 1 51 ? 77.339 7.088 16.280 1.00 50.20 489 LYS C C 1
ATOM 1328 O O . LYS B 1 51 ? 76.403 7.349 17.049 1.00 44.73 489 LYS C O 1
ATOM 1334 N N . GLN B 1 52 ? 77.255 6.212 15.281 1.00 48.00 490 GLN C N 1
ATOM 1335 C CA . GLN B 1 52 ? 76.004 5.542 14.952 1.00 46.57 490 GLN C CA 1
ATOM 1336 C C . GLN B 1 52 ? 75.516 4.718 16.146 1.00 44.91 490 GLN C C 1
ATOM 1337 O O . GLN B 1 52 ? 74.378 4.881 16.620 1.00 42.92 490 GLN C O 1
ATOM 1343 N N . VAL B 1 53 ? 76.402 3.861 16.650 1.00 46.23 491 VAL C N 1
ATOM 1344 C CA . VAL B 1 53 ? 76.085 3.003 17.786 1.00 45.13 491 VAL C CA 1
ATOM 1345 C C . VAL B 1 53 ? 75.766 3.829 19.033 1.00 43.95 491 VAL C C 1
ATOM 1346 O O . VAL B 1 53 ? 74.825 3.504 19.764 1.00 60.06 491 VAL C O 1
ATOM 1350 N N . LYS B 1 54 ? 76.530 4.892 19.284 1.00 35.82 492 LYS C N 1
ATOM 1351 C CA . LYS B 1 54 ? 76.291 5.681 20.495 1.00 35.34 492 LYS C CA 1
ATOM 1352 C C . LYS B 1 54 ? 74.908 6.309 20.437 1.00 43.45 492 LYS C C 1
ATOM 1353 O O . LYS B 1 54 ? 74.186 6.343 21.444 1.00 39.68 492 LYS C O 1
ATOM 1359 N N . GLU B 1 55 ? 74.524 6.773 19.251 1.00 39.88 493 GLU C N 1
ATOM 1360 C CA . GLU B 1 55 ? 73.253 7.459 19.123 1.00 43.49 493 GLU C CA 1
ATOM 1361 C C . GLU B 1 55 ? 72.084 6.480 19.211 1.00 41.74 493 GLU C C 1
ATOM 1362 O O . GLU B 1 55 ? 71.042 6.795 19.803 1.00 46.71 493 GLU C O 1
ATOM 1368 N N . LYS B 1 56 ? 72.277 5.269 18.694 1.00 37.54 494 LYS C N 1
ATOM 1369 C CA . LYS B 1 56 ? 71.233 4.254 18.826 1.00 44.79 494 LYS C CA 1
ATOM 1370 C C . LYS B 1 56 ? 71.071 3.832 20.289 1.00 48.31 494 LYS C C 1
ATOM 1371 O O . LYS B 1 56 ? 69.953 3.592 20.760 1.00 42.58 494 LYS C O 1
ATOM 1377 N N . CYS B 1 57 ? 72.186 3.762 21.012 1.00 34.19 495 CYS C N 1
ATOM 1378 C CA . CYS B 1 57 ? 72.149 3.376 22.419 1.00 35.24 495 CYS C CA 1
ATOM 1379 C C . CYS B 1 57 ? 71.459 4.453 23.266 1.00 37.18 495 CYS C C 1
ATOM 1380 O O . CYS B 1 57 ? 70.677 4.142 24.179 1.00 36.17 495 CYS C O 1
ATOM 1383 N N . LYS B 1 58 ? 71.725 5.719 22.951 1.00 37.46 496 LYS C N 1
ATOM 1384 C CA . LYS B 1 58 ? 71.098 6.808 23.695 1.00 38.73 496 LYS C CA 1
ATOM 1385 C C . LYS B 1 58 ? 69.602 6.877 23.402 1.00 38.12 496 LYS C C 1
ATOM 1386 O O . LYS B 1 58 ? 68.791 7.177 24.292 1.00 40.00 496 LYS C O 1
ATOM 1392 N N . GLU B 1 59 ? 69.231 6.571 22.160 1.00 40.12 497 GLU C N 1
ATOM 1393 C CA . GLU B 1 59 ? 67.817 6.577 21.808 1.00 39.18 497 GLU C CA 1
ATOM 1394 C C . GLU B 1 59 ? 67.141 5.407 22.528 1.00 34.95 497 GLU C C 1
ATOM 1395 O O . GLU B 1 59 ? 65.976 5.504 22.936 1.00 29.97 497 GLU C O 1
ATOM 1401 N N . GLU B 1 60 ? 67.885 4.313 22.705 1.00 34.22 498 GLU C N 1
ATOM 1402 C CA . GLU B 1 60 ? 67.391 3.187 23.496 1.00 38.69 498 GLU C CA 1
ATOM 1403 C C . GLU B 1 60 ? 67.129 3.628 24.926 1.00 34.42 498 GLU C C 1
ATOM 1404 O O . GLU B 1 60 ? 66.136 3.220 25.541 1.00 35.32 498 GLU C O 1
ATOM 1410 N N . PHE B 1 61 ? 68.013 4.475 25.445 1.00 38.80 499 PHE C N 1
ATOM 1411 C CA . PHE B 1 61 ? 67.835 4.991 26.796 1.00 31.28 499 PHE C CA 1
ATOM 1412 C C . PHE B 1 61 ? 66.548 5.793 26.880 1.00 39.70 499 PHE C C 1
ATOM 1413 O O . PHE B 1 61 ? 65.737 5.569 27.778 1.00 24.74 499 PHE C O 1
ATOM 1421 N N . VAL B 1 62 ? 66.358 6.714 25.938 1.00 37.86 500 VAL C N 1
ATOM 1422 C CA . VAL B 1 62 ? 65.138 7.522 25.910 1.00 38.82 500 VAL C CA 1
ATOM 1423 C C . VAL B 1 62 ? 63.882 6.653 25.892 1.00 36.29 500 VAL C C 1
ATOM 1424 O O . VAL B 1 62 ? 62.932 6.871 26.669 1.00 36.66 500 VAL C O 1
ATOM 1428 N N . GLU B 1 63 ? 63.898 5.642 25.028 1.00 29.22 501 GLU C N 1
ATOM 1429 C CA . GLU B 1 63 ? 62.746 4.765 24.898 1.00 38.17 501 GLU C CA 1
ATOM 1430 C C . GLU B 1 63 ? 62.470 4.031 26.206 1.00 33.53 501 GLU C C 1
ATOM 1431 O O . GLU B 1 63 ? 61.322 3.959 26.652 1.00 38.14 501 GLU C O 1
ATOM 1437 N N . GLU B 1 64 ? 63.529 3.568 26.865 1.00 27.67 502 GLU C N 1
ATOM 1438 C CA . GLU B 1 64 ? 63.367 2.869 28.137 1.00 33.23 502 GLU C CA 1
ATOM 1439 C C . GLU B 1 64 ? 62.813 3.792 29.217 1.00 33.89 502 GLU C C 1
ATOM 1440 O O . GLU B 1 64 ? 61.963 3.385 30.016 1.00 23.43 502 GLU C O 1
ATOM 1446 N N . ILE B 1 65 ? 63.287 5.033 29.228 1.00 30.50 503 ILE C N 1
ATOM 1447 C CA . ILE B 1 65 ? 62.805 6.028 30.175 1.00 32.68 503 ILE C CA 1
ATOM 1448 C C . ILE B 1 65 ? 61.300 6.220 30.001 1.00 37.38 503 ILE C C 1
ATOM 1449 O O . ILE B 1 65 ? 60.550 6.290 30.981 1.00 36.68 503 ILE C O 1
ATOM 1454 N N . LYS B 1 66 ? 60.853 6.274 28.748 1.00 39.33 504 LYS C N 1
ATOM 1455 C CA . LYS B 1 66 ? 59.425 6.467 28.488 1.00 36.92 504 LYS C CA 1
ATOM 1456 C C . LYS B 1 66 ? 58.568 5.242 28.844 1.00 34.89 504 LYS C C 1
ATOM 1457 O O . LYS B 1 66 ? 57.488 5.393 29.435 1.00 41.35 504 LYS C O 1
ATOM 1463 N N . LYS B 1 67 ? 59.037 4.042 28.495 1.00 31.06 505 LYS C N 1
ATOM 1464 C CA . LYS B 1 67 ? 58.408 2.818 29.008 1.00 34.40 505 LYS C CA 1
ATOM 1465 C C . LYS B 1 67 ? 58.244 2.849 30.531 1.00 36.01 505 LYS C C 1
ATOM 1466 O O . LYS B 1 67 ? 57.157 2.571 31.053 1.00 29.96 505 LYS C O 1
ATOM 1472 N N . LEU B 1 68 ? 59.317 3.193 31.240 1.00 31.95 506 LEU C N 1
ATOM 1473 C CA . LEU B 1 68 ? 59.272 3.219 32.698 1.00 27.28 506 LEU C CA 1
ATOM 1474 C C . LEU B 1 68 ? 58.273 4.260 33.201 1.00 36.11 506 LEU C C 1
ATOM 1475 O O . LEU B 1 68 ? 57.573 4.027 34.189 1.00 30.86 506 LEU C O 1
ATOM 1480 N N . ALA B 1 69 ? 58.204 5.401 32.519 1.00 28.21 507 ALA C N 1
ATOM 1481 C CA . ALA B 1 69 ? 57.249 6.440 32.893 1.00 30.04 507 ALA C CA 1
ATOM 1482 C C . ALA B 1 69 ? 55.808 5.951 32.746 1.00 31.67 507 ALA C C 1
ATOM 1483 O O . ALA B 1 69 ? 54.968 6.184 33.624 1.00 30.61 507 ALA C O 1
ATOM 1485 N N . THR B 1 70 ? 55.533 5.252 31.648 1.00 28.89 508 THR C N 1
ATOM 1486 C CA . THR B 1 70 ? 54.189 4.734 31.399 1.00 30.01 508 THR C CA 1
ATOM 1487 C C . THR B 1 70 ? 53.801 3.686 32.440 1.00 26.32 508 THR C C 1
ATOM 1488 O O . THR B 1 70 ? 52.710 3.744 33.030 1.00 34.72 508 THR C O 1
ATOM 1490 N N . GLN B 1 71 ? 54.703 2.764 32.694 1.00 23.46 509 GLN C N 1
ATOM 1491 C CA . GLN B 1 71 ? 54.490 1.740 33.660 1.00 29.26 509 GLN C CA 1
ATOM 1492 C C . GLN B 1 71 ? 54.217 2.344 35.007 1.00 31.61 509 GLN C C 1
ATOM 1493 O O . GLN B 1 71 ? 53.335 1.964 35.685 1.00 31.51 509 GLN C O 1
ATOM 1499 N N . HIS B 1 72 ? 55.019 3.291 35.387 1.00 28.89 510 HIS C N 1
ATOM 1500 C CA . HIS B 1 72 ? 54.851 3.988 36.654 1.00 30.05 510 HIS C CA 1
ATOM 1501 C C . HIS B 1 72 ? 53.483 4.651 36.741 1.00 36.46 510 HIS C C 1
ATOM 1502 O O . HIS B 1 72 ? 52.838 4.610 37.789 1.00 31.06 510 HIS C O 1
ATOM 1509 N N . LYS B 1 73 ? 53.043 5.263 35.645 1.00 33.09 511 LYS C N 1
ATOM 1510 C CA . LYS B 1 73 ? 51.713 5.864 35.612 1.00 41.22 511 LYS C CA 1
ATOM 1511 C C . LYS B 1 73 ? 50.614 4.838 35.879 1.00 41.13 511 LYS C C 1
ATOM 1512 O O . LYS B 1 73 ? 49.701 5.081 36.680 1.00 28.73 511 LYS C O 1
ATOM 1518 N N . GLN B 1 74 ? 50.712 3.681 35.230 1.00 29.54 512 GLN C N 1
ATOM 1519 C CA . GLN B 1 74 ? 49.692 2.654 35.425 1.00 38.48 512 GLN C CA 1
ATOM 1520 C C . GLN B 1 74 ? 49.724 2.110 36.862 1.00 30.57 512 GLN C C 1
ATOM 1521 O O . GLN B 1 74 ? 48.680 1.753 37.422 1.00 27.89 512 GLN C O 1
ATOM 1527 N N . LEU B 1 75 ? 50.912 2.041 37.459 1.00 25.29 513 LEU C N 1
ATOM 1528 C CA . LEU B 1 75 ? 51.017 1.569 38.840 1.00 25.58 513 LEU C CA 1
ATOM 1529 C C . LEU B 1 75 ? 50.433 2.597 39.810 1.00 32.19 513 LEU C C 1
ATOM 1530 O O . LEU B 1 75 ? 49.854 2.239 40.841 1.00 30.50 513 LEU C O 1
ATOM 1535 N N . ILE B 1 76 ? 50.586 3.874 39.467 1.00 24.71 514 ILE C N 1
ATOM 1536 C CA . ILE B 1 76 ? 49.974 4.958 40.228 1.00 26.87 514 ILE C CA 1
ATOM 1537 C C . ILE B 1 76 ? 48.456 4.836 40.183 1.00 33.52 514 ILE C C 1
ATOM 1538 O O . ILE B 1 76 ? 47.784 4.967 41.208 1.00 29.42 514 ILE C O 1
ATOM 1543 N N . SER B 1 77 ? 47.920 4.583 38.991 1.00 30.44 515 SER C N 1
ATOM 1544 C CA . SER B 1 77 ? 46.477 4.415 38.830 1.00 33.03 515 SER C CA 1
ATOM 1545 C C . SER B 1 77 ? 45.956 3.239 39.655 1.00 30.82 515 SER C C 1
ATOM 1546 O O . SER B 1 77 ? 44.965 3.365 40.392 1.00 31.13 515 SER C O 1
ATOM 1549 N N . GLN B 1 78 ? 46.630 2.098 39.530 1.00 23.00 516 GLN C N 1
ATOM 1550 C CA . GLN B 1 78 ? 46.252 0.908 40.287 1.00 29.71 516 GLN C CA 1
ATOM 1551 C C . GLN B 1 78 ? 46.273 1.191 41.785 1.00 34.93 516 GLN C C 1
ATOM 1552 O O . GLN B 1 78 ? 45.391 0.747 42.523 1.00 32.71 516 GLN C O 1
ATOM 1558 N N . THR B 1 79 ? 47.289 1.928 42.227 1.00 26.16 517 THR C N 1
ATOM 1559 C CA . THR B 1 79 ? 47.394 2.323 43.627 1.00 29.57 517 THR C CA 1
ATOM 1560 C C . THR B 1 79 ? 46.221 3.213 44.035 1.00 29.96 517 THR C C 1
ATOM 1561 O O . THR B 1 79 ? 45.701 3.102 45.148 1.00 27.24 517 THR C O 1
ATOM 1565 N N . LYS B 1 80 ? 45.795 4.079 43.120 1.00 26.98 518 LYS C N 1
ATOM 1566 C CA . LYS B 1 80 ? 44.693 4.996 43.390 1.00 30.25 518 LYS C CA 1
ATOM 1567 C C . LYS B 1 80 ? 43.368 4.260 43.462 1.00 29.55 518 LYS C C 1
ATOM 1568 O O . LYS B 1 80 ? 42.409 4.748 44.060 1.00 30.80 518 LYS C O 1
ATOM 1574 N N . LYS B 1 81 ? 43.317 3.083 42.849 1.00 32.91 519 LYS C N 1
ATOM 1575 C CA . LYS B 1 81 ? 42.074 2.325 42.813 1.00 30.40 519 LYS C CA 1
ATOM 1576 C C . LYS B 1 81 ? 42.020 1.273 43.927 1.00 32.96 519 LYS C C 1
ATOM 1577 O O . LYS B 1 81 ? 41.278 0.294 43.839 1.00 26.01 519 LYS C O 1
ATOM 1583 N N . LYS B 1 82 ? 42.822 1.484 44.968 1.00 30.09 520 LYS C N 1
ATOM 1584 C CA . LYS B 1 82 ? 42.886 0.575 46.113 1.00 30.29 520 LYS C CA 1
ATOM 1585 C C . LYS B 1 82 ? 42.920 1.329 47.437 1.00 29.87 520 LYS C C 1
ATOM 1586 O O . LYS B 1 82 ? 43.236 2.518 47.481 1.00 30.53 520 LYS C O 1
ATOM 1592 N N . GLN B 1 83 ? 42.583 0.626 48.513 1.00 26.52 521 GLN C N 1
ATOM 1593 C CA . GLN B 1 83 ? 42.672 1.181 49.857 1.00 32.71 521 GLN C CA 1
ATOM 1594 C C . GLN B 1 83 ? 43.904 0.636 50.570 1.00 36.27 521 GLN C C 1
ATOM 1595 O O . GLN B 1 83 ? 44.217 -0.550 50.466 1.00 38.29 521 GLN C O 1
ATOM 1601 N N . TRP B 1 84 ? 44.597 1.500 51.301 1.00 27.36 522 TRP C N 1
ATOM 1602 C CA . TRP B 1 84 ? 45.863 1.119 51.913 1.00 34.15 522 TRP C CA 1
ATOM 1603 C C . TRP B 1 84 ? 45.873 1.397 53.407 1.00 35.66 522 TRP C C 1
ATOM 1604 O O . TRP B 1 84 ? 45.243 2.345 53.879 1.00 34.52 522 TRP C O 1
ATOM 1615 N N . CYS B 1 85 ? 46.584 0.556 54.150 1.00 35.75 523 CYS C N 1
ATOM 1616 C CA . CYS B 1 85 ? 46.756 0.771 55.577 1.00 34.27 523 CYS C CA 1
ATOM 1617 C C . CYS B 1 85 ? 47.516 2.069 55.799 1.00 34.83 523 CYS C C 1
ATOM 1618 O O . CYS B 1 85 ? 48.548 2.306 55.176 1.00 31.39 523 CYS C O 1
ATOM 1621 N N . TYR B 1 86 ? 47.006 2.909 56.690 1.00 36.13 524 TYR C N 1
ATOM 1622 C CA . TYR B 1 86 ? 47.623 4.203 56.940 1.00 38.45 524 TYR C CA 1
ATOM 1623 C C . TYR B 1 86 ? 48.934 4.022 57.692 1.00 41.09 524 TYR C C 1
ATOM 1624 O O . TYR B 1 86 ? 49.820 4.874 57.633 1.00 38.38 524 TYR C O 1
ATOM 1633 N N . ASN B 1 87 ? 49.043 2.908 58.407 1.00 37.42 525 ASN C N 1
ATOM 1634 C CA . ASN B 1 87 ? 50.211 2.635 59.231 1.00 39.17 525 ASN C CA 1
ATOM 1635 C C . ASN B 1 87 ? 51.406 2.047 58.464 1.00 35.75 525 ASN C C 1
ATOM 1636 O O . ASN B 1 87 ? 52.462 2.673 58.385 1.00 53.50 525 ASN C O 1
ATOM 1641 N N . CYS B 1 88 ? 51.238 0.848 57.905 1.00 36.56 526 CYS C N 1
ATOM 1642 C CA . CYS B 1 88 ? 52.308 0.189 57.143 1.00 37.56 526 CYS C CA 1
ATOM 1643 C C . CYS B 1 88 ? 52.222 0.259 55.610 1.00 36.12 526 CYS C C 1
ATOM 1644 O O . CYS B 1 88 ? 53.079 -0.293 54.919 1.00 43.75 526 CYS C O 1
ATOM 1647 N N . GLU B 1 89 ? 51.186 0.913 55.094 1.00 39.67 527 GLU C N 1
ATOM 1648 C CA . GLU B 1 89 ? 50.951 1.066 53.652 1.00 34.15 527 GLU C CA 1
ATOM 1649 C C . GLU B 1 89 ? 50.763 -0.239 52.876 1.00 31.07 527 GLU C C 1
ATOM 1650 O O . GLU B 1 89 ? 50.903 -0.258 51.652 1.00 34.51 527 GLU C O 1
ATOM 1656 N N . GLU B 1 90 ? 50.444 -1.323 53.573 1.00 36.32 528 GLU C N 1
ATOM 1657 C CA . GLU B 1 90 ? 49.972 -2.534 52.909 1.00 35.81 528 GLU C CA 1
ATOM 1658 C C . GLU B 1 90 ? 48.478 -2.377 52.640 1.00 37.00 528 GLU C C 1
ATOM 1659 O O . GLU B 1 90 ? 47.863 -1.422 53.118 1.00 39.25 528 GLU C O 1
ATOM 1665 N N . GLU B 1 91 ? 47.895 -3.298 51.878 1.00 32.01 529 GLU C N 1
ATOM 1666 C CA . GLU B 1 91 ? 46.482 -3.189 51.520 1.00 42.79 529 GLU C CA 1
ATOM 1667 C C . GLU B 1 91 ? 45.605 -3.259 52.767 1.00 28.05 529 GLU C C 1
ATOM 1668 O O . GLU B 1 91 ? 45.876 -4.029 53.687 1.00 35.06 529 GLU C O 1
ATOM 1674 N N . ALA B 1 92 ? 44.553 -2.446 52.787 1.00 34.54 530 ALA C N 1
ATOM 1675 C CA . ALA B 1 92 ? 43.703 -2.303 53.964 1.00 38.17 530 ALA C CA 1
ATOM 1676 C C . ALA B 1 92 ? 42.638 -3.389 54.021 1.00 32.46 530 ALA C C 1
ATOM 1677 O O . ALA B 1 92 ? 42.210 -3.903 52.989 1.00 36.53 530 ALA C O 1
ATOM 1679 N N . MET B 1 93 ? 42.211 -3.732 55.233 1.00 36.32 531 MET C N 1
ATOM 1680 C CA . MET B 1 93 ? 41.195 -4.760 55.413 1.00 27.97 531 MET C CA 1
ATOM 1681 C C . MET B 1 93 ? 40.120 -4.289 56.391 1.00 35.09 531 MET C C 1
ATOM 1682 O O . MET B 1 93 ? 39.050 -4.888 56.495 1.00 37.49 531 MET C O 1
ATOM 1687 N N . TYR B 1 94 ? 40.420 -3.209 57.106 1.00 37.11 532 TYR C N 1
ATOM 1688 C CA . TYR B 1 94 ? 39.515 -2.639 58.099 1.00 31.88 532 TYR C CA 1
ATOM 1689 C C . TYR B 1 94 ? 39.303 -1.148 57.846 1.00 29.07 532 TYR C C 1
ATOM 1690 O O . TYR B 1 94 ? 40.265 -0.420 57.631 1.00 29.64 532 TYR C O 1
ATOM 1699 N N . HIS B 1 95 ? 38.056 -0.690 57.875 1.00 33.22 533 HIS C N 1
ATOM 1700 C CA . HIS B 1 95 ? 37.773 0.730 57.670 1.00 36.61 533 HIS C CA 1
ATOM 1701 C C . HIS B 1 95 ? 37.433 1.450 58.971 1.00 33.91 533 HIS C C 1
ATOM 1702 O O . HIS B 1 95 ? 36.503 1.058 59.676 1.00 38.38 533 HIS C O 1
ATOM 1709 N N . CYS B 1 96 ? 38.184 2.501 59.291 1.00 38.79 534 CYS C N 1
ATOM 1710 C CA . CYS B 1 96 ? 37.858 3.304 60.465 1.00 27.58 534 CYS C CA 1
ATOM 1711 C C . CYS B 1 96 ? 37.016 4.515 60.075 1.00 33.79 534 CYS C C 1
ATOM 1712 O O . CYS B 1 96 ? 35.844 4.614 60.439 1.00 31.18 534 CYS C O 1
ATOM 1715 N N . CYS B 1 97 ? 37.626 5.434 59.335 1.00 32.02 535 CYS C N 1
ATOM 1716 C CA . CYS B 1 97 ? 36.937 6.623 58.848 1.00 29.26 535 CYS C CA 1
ATOM 1717 C C . CYS B 1 97 ? 37.645 7.167 57.611 1.00 34.12 535 CYS C C 1
ATOM 1718 O O . CYS B 1 97 ? 38.442 6.464 56.988 1.00 30.90 535 CYS C O 1
ATOM 1721 N N . TRP B 1 98 ? 37.347 8.417 57.263 1.00 29.34 536 TRP C N 1
ATOM 1722 C CA . TRP B 1 98 ? 37.827 9.017 56.020 1.00 26.85 536 TRP C CA 1
ATOM 1723 C C . TRP B 1 98 ? 39.347 8.971 55.895 1.00 32.84 536 TRP C C 1
ATOM 1724 O O . TRP B 1 98 ? 40.068 9.435 56.781 1.00 32.71 536 TRP C O 1
ATOM 1735 N N . ASN B 1 99 ? 39.816 8.403 54.785 1.00 38.98 537 ASN C N 1
ATOM 1736 C CA . ASN B 1 99 ? 41.242 8.248 54.504 1.00 30.84 537 ASN C CA 1
ATOM 1737 C C . ASN B 1 99 ? 41.980 7.512 55.621 1.00 30.88 537 ASN C C 1
ATOM 1738 O O . ASN B 1 99 ? 43.178 7.711 55.823 1.00 26.96 537 ASN C O 1
ATOM 1743 N N . THR B 1 100 ? 41.259 6.659 56.344 1.00 20.77 538 THR C N 1
ATOM 1744 C CA . THR B 1 100 ? 41.843 5.946 57.473 1.00 29.22 538 THR C CA 1
ATOM 1745 C C . THR B 1 100 ? 41.379 4.494 57.548 1.00 32.02 538 THR C C 1
ATOM 1746 O O . THR B 1 100 ? 40.342 4.170 58.148 1.00 30.24 538 THR C O 1
ATOM 1750 N N . SER B 1 101 ? 42.169 3.624 56.931 1.00 26.83 539 SER C N 1
ATOM 1751 C CA . SER B 1 101 ? 41.922 2.194 56.961 1.00 27.96 539 SER C CA 1
ATOM 1752 C C . SER B 1 101 ? 43.196 1.475 57.399 1.00 28.31 539 SER C C 1
ATOM 1753 O O . SER B 1 101 ? 44.274 2.070 57.411 1.00 25.17 539 SER C O 1
ATOM 1756 N N . TYR B 1 102 ? 43.076 0.200 57.755 1.00 21.89 540 TYR C N 1
ATOM 1757 C CA . TYR B 1 102 ? 44.207 -0.553 58.290 1.00 25.65 540 TYR C CA 1
ATOM 1758 C C . TYR B 1 102 ? 44.235 -1.986 57.774 1.00 25.50 540 TYR C C 1
ATOM 1759 O O . TYR B 1 102 ? 43.205 -2.542 57.404 1.00 26.85 540 TYR C O 1
ATOM 1768 N N . CYS B 1 103 ? 45.425 -2.578 57.754 1.00 27.76 541 CYS C N 1
ATOM 1769 C CA . CYS B 1 103 ? 45.586 -3.963 57.331 1.00 27.28 541 CYS C CA 1
ATOM 1770 C C . CYS B 1 103 ? 45.290 -4.923 58.476 1.00 30.69 541 CYS C C 1
ATOM 1771 O O . CYS B 1 103 ? 44.901 -6.070 58.257 1.00 37.46 541 CYS C O 1
ATOM 1774 N N . SER B 1 104 ? 45.475 -4.441 59.701 1.00 36.27 542 SER C N 1
ATOM 1775 C CA . SER B 1 104 ? 45.389 -5.290 60.882 1.00 36.61 542 SER C CA 1
ATOM 1776 C C . SER B 1 104 ? 44.996 -4.480 62.111 1.00 34.40 542 SER C C 1
ATOM 1777 O O . SER B 1 104 ? 45.051 -3.249 62.101 1.00 27.45 542 SER C O 1
ATOM 1780 N N . ILE B 1 105 ? 44.596 -5.177 63.169 1.00 36.25 543 ILE C N 1
ATOM 1781 C CA . ILE B 1 105 ? 44.208 -4.525 64.412 1.00 41.50 543 ILE C CA 1
ATOM 1782 C C . ILE B 1 105 ? 45.439 -3.921 65.083 1.00 41.59 543 ILE C C 1
ATOM 1783 O O . ILE B 1 105 ? 45.360 -2.876 65.734 1.00 36.54 543 ILE C O 1
ATOM 1788 N N . LYS B 1 106 ? 46.578 -4.581 64.894 1.00 37.62 544 LYS C N 1
ATOM 1789 C CA . LYS B 1 106 ? 47.860 -4.093 65.391 1.00 38.74 544 LYS C CA 1
ATOM 1790 C C . LYS B 1 106 ? 48.165 -2.691 64.878 1.00 35.29 544 LYS C C 1
ATOM 1791 O O . LYS B 1 106 ? 48.507 -1.787 65.647 1.00 46.14 544 LYS C O 1
ATOM 1797 N N . CYS B 1 107 ? 48.017 -2.516 63.570 1.00 33.02 545 CYS C N 1
ATOM 1798 C CA . CYS B 1 107 ? 48.266 -1.229 62.942 1.00 43.69 545 CYS C CA 1
ATOM 1799 C C . CYS B 1 107 ? 47.232 -0.205 63.395 1.00 30.24 545 CYS C C 1
ATOM 1800 O O . CYS B 1 107 ? 47.561 0.965 63.619 1.00 31.49 545 CYS C O 1
ATOM 1803 N N . GLN B 1 108 ? 45.987 -0.654 63.541 1.00 31.49 546 GLN C N 1
ATOM 1804 C CA . GLN B 1 108 ? 44.916 0.224 63.998 1.00 38.77 546 GLN C CA 1
ATOM 1805 C C . GLN B 1 108 ? 45.197 0.814 65.369 1.00 31.51 546 GLN C C 1
ATOM 1806 O O . GLN B 1 108 ? 45.049 2.013 65.566 1.00 32.43 546 GLN C O 1
ATOM 1812 N N . GLN B 1 109 ? 45.579 -0.034 66.319 1.00 31.64 547 GLN C N 1
ATOM 1813 C CA . GLN B 1 109 ? 45.851 0.427 67.678 1.00 47.56 547 GLN C CA 1
ATOM 1814 C C . GLN B 1 109 ? 47.151 1.229 67.747 1.00 40.68 547 GLN C C 1
ATOM 1815 O O . GLN B 1 109 ? 47.247 2.197 68.514 1.00 40.87 547 GLN C O 1
ATOM 1821 N N . GLU B 1 110 ? 48.143 0.834 66.947 1.00 37.87 548 GLU C N 1
ATOM 1822 C CA . GLU B 1 110 ? 49.401 1.575 66.900 1.00 39.53 548 GLU C CA 1
ATOM 1823 C C . GLU B 1 110 ? 49.126 3.013 66.489 1.00 31.65 548 GLU C C 1
ATOM 1824 O O . GLU B 1 110 ? 49.505 3.961 67.184 1.00 39.76 548 GLU C O 1
ATOM 1830 N N . HIS B 1 111 ? 48.424 3.160 65.369 1.00 38.87 549 HIS C N 1
ATOM 1831 C CA . HIS B 1 111 ? 48.092 4.476 64.841 1.00 41.21 549 HIS C CA 1
ATOM 1832 C C . HIS B 1 111 ? 47.114 5.222 65.738 1.00 41.58 549 HIS C C 1
ATOM 1833 O O . HIS B 1 111 ? 47.156 6.449 65.830 1.00 43.01 549 HIS C O 1
ATOM 1840 N N . TRP B 1 112 ? 46.231 4.476 66.393 1.00 35.64 550 TRP C N 1
ATOM 1841 C CA . TRP B 1 112 ? 45.274 5.066 67.315 1.00 47.93 550 TRP C CA 1
ATOM 1842 C C . TRP B 1 112 ? 45.999 5.785 68.433 1.00 47.30 550 TRP C C 1
ATOM 1843 O O . TRP B 1 112 ? 45.856 6.993 68.598 1.00 38.01 550 TRP C O 1
ATOM 1854 N N . HIS B 1 113 ? 46.829 5.046 69.160 1.00 47.79 551 HIS C N 1
ATOM 1855 C CA . HIS B 1 113 ? 47.514 5.611 70.314 1.00 46.75 551 HIS C CA 1
ATOM 1856 C C . HIS B 1 113 ? 48.602 6.592 69.888 1.00 50.68 551 HIS C C 1
ATOM 1857 O O . HIS B 1 113 ? 49.032 7.432 70.680 1.00 63.64 551 HIS C O 1
ATOM 1864 N N . ALA B 1 114 ? 49.048 6.486 68.639 1.00 47.20 552 ALA C N 1
ATOM 1865 C CA . ALA B 1 114 ? 50.063 7.404 68.132 1.00 45.30 552 ALA C CA 1
ATOM 1866 C C . ALA B 1 114 ? 49.487 8.792 67.837 1.00 46.58 552 ALA C C 1
ATOM 1867 O O . ALA B 1 114 ? 50.037 9.799 68.283 1.00 58.78 552 ALA C O 1
ATOM 1869 N N . GLU B 1 115 ? 48.385 8.852 67.091 1.00 46.99 553 GLU C N 1
ATOM 1870 C CA . GLU B 1 115 ? 47.777 10.143 66.763 1.00 56.11 553 GLU C CA 1
ATOM 1871 C C . GLU B 1 115 ? 46.261 10.107 66.551 1.00 52.04 553 GLU C C 1
ATOM 1872 O O . GLU B 1 115 ? 45.573 11.088 66.825 1.00 54.95 553 GLU C O 1
ATOM 1878 N N . HIS B 1 116 ? 45.746 8.985 66.056 1.00 44.90 554 HIS C N 1
ATOM 1879 C CA . HIS B 1 116 ? 44.378 8.941 65.537 1.00 48.83 554 HIS C CA 1
ATOM 1880 C C . HIS B 1 116 ? 43.275 9.138 66.587 1.00 42.80 554 HIS C C 1
ATOM 1881 O O . HIS B 1 116 ? 42.123 9.385 66.224 1.00 41.76 554 HIS C O 1
ATOM 1888 N N . LYS B 1 117 ? 43.608 9.016 67.871 1.00 51.34 555 LYS C N 1
ATOM 1889 C CA . LYS B 1 117 ? 42.652 9.346 68.932 1.00 52.57 555 LYS C CA 1
ATOM 1890 C C . LYS B 1 117 ? 42.133 10.764 68.754 1.00 54.74 555 LYS C C 1
ATOM 1891 O O . LYS B 1 117 ? 40.952 11.044 68.948 1.00 63.90 555 LYS C O 1
ATOM 1897 N N . ARG B 1 118 ? 43.056 11.640 68.448 1.00 42.98 556 ARG C N 1
ATOM 1898 C CA . ARG B 1 118 ? 42.780 13.031 68.336 1.00 47.55 556 ARG C CA 1
ATOM 1899 C C . ARG B 1 118 ? 42.083 13.514 67.084 1.00 53.64 556 ARG C C 1
ATOM 1900 O O . ARG B 1 118 ? 41.633 14.623 67.060 1.00 67.16 556 ARG C O 1
ATOM 1908 N N . THR B 1 119 ? 41.980 12.704 66.051 1.00 45.51 557 THR C N 1
ATOM 1909 C CA . THR B 1 119 ? 41.466 13.153 64.758 1.00 45.40 557 THR C CA 1
ATOM 1910 C C . THR B 1 119 ? 40.382 12.266 64.150 1.00 44.17 557 THR C C 1
ATOM 1911 O O . THR B 1 119 ? 39.771 12.636 63.148 1.00 48.54 557 THR C O 1
ATOM 1915 N N . CYS B 1 120 ? 40.163 11.097 64.744 1.00 37.21 558 CYS C N 1
ATOM 1916 C CA . CYS B 1 120 ? 39.164 10.144 64.261 1.00 43.13 558 CYS C CA 1
ATOM 1917 C C . CYS B 1 120 ? 37.795 10.782 64.032 1.00 41.44 558 CYS C C 1
ATOM 1918 O O . CYS B 1 120 ? 37.212 11.367 64.943 1.00 43.91 558 CYS C O 1
ATOM 1921 N N . ARG B 1 121 ? 37.286 10.657 62.808 1.00 42.18 559 ARG C N 1
ATOM 1922 C CA . ARG B 1 121 ? 35.985 11.217 62.461 1.00 39.78 559 ARG C CA 1
ATOM 1923 C C . ARG B 1 121 ? 34.897 10.148 62.486 1.00 43.41 559 ARG C C 1
ATOM 1924 O O . ARG B 1 121 ? 33.801 10.358 61.969 1.00 44.77 559 ARG C O 1
ATOM 1932 N N . ARG B 1 122 ? 35.195 9.007 63.097 1.00 34.32 560 ARG C N 1
ATOM 1933 C CA . ARG B 1 122 ? 34.242 7.902 63.156 1.00 43.38 560 ARG C CA 1
ATOM 1934 C C . ARG B 1 122 ? 33.123 8.167 64.174 1.00 47.33 560 ARG C C 1
ATOM 1935 O O . ARG B 1 122 ? 33.240 9.056 65.021 1.00 38.02 560 ARG C O 1
ATOM 1943 N N . LYS B 1 123 ? 32.028 7.424 64.025 1.00 56.82 561 LYS C N 1
ATOM 1944 C CA . LYS B 1 123 ? 30.925 7.339 64.985 1.00 49.57 561 LYS C CA 1
ATOM 1945 C C . LYS B 1 123 ? 31.354 7.517 66.444 1.00 54.50 561 LYS C C 1
ATOM 1946 O O . LYS B 1 123 ? 30.818 6.867 67.349 1.00 62.47 561 LYS C O 1
ATOM 1952 N N . SER C 2 1 ? 17.970 6.246 42.527 1.00 66.87 381 SER B N 1
ATOM 1953 C CA . SER C 2 1 ? 18.623 5.132 43.204 1.00 71.38 381 SER B CA 1
ATOM 1954 C C . SER C 2 1 ? 20.087 5.417 43.509 1.00 68.86 381 SER B C 1
ATOM 1955 O O . SER C 2 1 ? 20.685 4.782 44.382 1.00 69.89 381 SER B O 1
ATOM 1958 N N . MET C 2 2 ? 20.658 6.376 42.789 1.00 40.33 382 MET B N 1
ATOM 1959 C CA . MET C 2 2 ? 21.989 6.876 43.096 1.00 51.60 382 MET B CA 1
ATOM 1960 C C . MET C 2 2 ? 21.992 7.624 44.422 1.00 37.01 382 MET B C 1
ATOM 1961 O O . MET C 2 2 ? 21.232 8.578 44.597 1.00 40.57 382 MET B O 1
ATOM 1966 N N . PRO C 2 3 ? 22.846 7.193 45.361 1.00 40.89 383 PRO B N 1
ATOM 1967 C CA . PRO C 2 3 ? 22.863 7.792 46.698 1.00 48.68 383 PRO B CA 1
ATOM 1968 C C . PRO C 2 3 ? 23.218 9.269 46.627 1.00 43.12 383 PRO B C 1
ATOM 1969 O O . PRO C 2 3 ? 24.077 9.656 45.836 1.00 39.26 383 PRO B O 1
ATOM 1973 N N . GLU C 2 4 ? 22.559 10.085 47.440 1.00 41.35 384 GLU B N 1
ATOM 1974 C CA . GLU C 2 4 ? 22.923 11.489 47.530 1.00 44.56 384 GLU B CA 1
ATOM 1975 C C . GLU C 2 4 ? 24.149 11.656 48.421 1.00 49.66 384 GLU B C 1
ATOM 1976 O O . GLU C 2 4 ? 24.114 11.348 49.613 1.00 42.81 384 GLU B O 1
ATOM 1982 N N . LEU C 2 5 ? 25.234 12.150 47.833 1.00 49.07 385 LEU B N 1
ATOM 1983 C CA . LEU C 2 5 ? 26.485 12.314 48.561 1.00 50.61 385 LEU B CA 1
ATOM 1984 C C . LEU C 2 5 ? 26.749 13.764 48.947 1.00 46.04 385 LEU B C 1
ATOM 1985 O O . LEU C 2 5 ? 26.406 14.688 48.210 1.00 61.55 385 LEU B O 1
ATOM 1990 N N . SER C 2 6 ? 27.357 13.948 50.112 1.00 45.52 386 SER B N 1
ATOM 1991 C CA . SER C 2 6 ? 27.841 15.254 50.539 1.00 55.06 386 SER B CA 1
ATOM 1992 C C . SER C 2 6 ? 29.365 15.232 50.624 1.00 35.14 386 SER B C 1
ATOM 1993 O O . SER C 2 6 ? 29.959 14.166 50.787 1.00 32.26 386 SER B O 1
ATOM 1996 N N . PRO C 2 7 ? 30.004 16.404 50.490 1.00 43.37 387 PRO B N 1
ATOM 1997 C CA . PRO C 2 7 ? 31.455 16.490 50.690 1.00 37.74 387 PRO B CA 1
ATOM 1998 C C . PRO C 2 7 ? 31.833 16.058 52.105 1.00 41.21 387 PRO B C 1
ATOM 1999 O O . PRO C 2 7 ? 31.065 16.296 53.037 1.00 33.78 387 PRO B O 1
ATOM 2003 N N . VAL C 2 8 ? 32.997 15.434 52.264 1.00 37.02 388 VAL B N 1
ATOM 2004 C CA . VAL C 2 8 ? 33.415 14.935 53.570 1.00 42.72 388 VAL B CA 1
ATOM 2005 C C . VAL C 2 8 ? 34.028 16.038 54.427 1.00 44.13 388 VAL B C 1
ATOM 2006 O O . VAL C 2 8 ? 34.763 16.889 53.930 1.00 50.82 388 VAL B O 1
ATOM 2010 N N . SER D 2 1 ? 37.992 3.513 74.130 1.00 49.02 381 SER D N 1
ATOM 2011 C CA . SER D 2 1 ? 37.195 4.276 73.176 1.00 53.73 381 SER D CA 1
ATOM 2012 C C . SER D 2 1 ? 37.670 4.058 71.741 1.00 48.67 381 SER D C 1
ATOM 2013 O O . SER D 2 1 ? 36.998 4.482 70.795 1.00 48.36 381 SER D O 1
ATOM 2016 N N . MET D 2 2 ? 38.829 3.423 71.575 1.00 46.31 382 MET D N 1
ATOM 2017 C CA . MET D 2 2 ? 39.248 3.016 70.242 1.00 40.59 382 MET D CA 1
ATOM 2018 C C . MET D 2 2 ? 38.201 2.072 69.688 1.00 32.46 382 MET D C 1
ATOM 2019 O O . MET D 2 2 ? 37.920 1.028 70.278 1.00 41.65 382 MET D O 1
ATOM 2024 N N . PRO D 2 3 ? 37.620 2.441 68.541 1.00 41.36 383 PRO D N 1
ATOM 2025 C CA . PRO D 2 3 ? 36.514 1.679 67.963 1.00 33.46 383 PRO D CA 1
ATOM 2026 C C . PRO D 2 3 ? 36.917 0.263 67.585 1.00 34.91 383 PRO D C 1
ATOM 2027 O O . PRO D 2 3 ? 38.021 0.040 67.087 1.00 38.28 383 PRO D O 1
ATOM 2031 N N . GLU D 2 4 ? 36.023 -0.686 67.836 1.00 34.00 384 GLU D N 1
ATOM 2032 C CA . GLU D 2 4 ? 36.211 -2.043 67.358 1.00 39.01 384 GLU D CA 1
ATOM 2033 C C . GLU D 2 4 ? 35.841 -2.059 65.888 1.00 37.47 384 GLU D C 1
ATOM 2034 O O . GLU D 2 4 ? 34.716 -1.722 65.523 1.00 43.73 384 GLU D O 1
ATOM 2040 N N . LEU D 2 5 ? 36.788 -2.438 65.041 1.00 29.77 385 LEU D N 1
ATOM 2041 C CA . LEU D 2 5 ? 36.539 -2.439 63.609 1.00 34.07 385 LEU D CA 1
ATOM 2042 C C . LEU D 2 5 ? 36.232 -3.847 63.127 1.00 32.44 385 LEU D C 1
ATOM 2043 O O . LEU D 2 5 ? 36.760 -4.828 63.650 1.00 48.59 385 LEU D O 1
ATOM 2048 N N . SER D 2 6 ? 35.375 -3.935 62.117 1.00 37.10 386 SER D N 1
ATOM 2049 C CA . SER D 2 6 ? 35.084 -5.204 61.473 1.00 49.19 386 SER D CA 1
ATOM 2050 C C . SER D 2 6 ? 35.702 -5.190 60.081 1.00 32.17 386 SER D C 1
ATOM 2051 O O . SER D 2 6 ? 35.870 -4.124 59.490 1.00 40.25 386 SER D O 1
ATOM 2054 N N . PRO D 2 7 ? 36.059 -6.372 59.556 1.00 38.27 387 PRO D N 1
ATOM 2055 C CA . PRO D 2 7 ? 36.605 -6.450 58.196 1.00 41.85 387 PRO D CA 1
ATOM 2056 C C . PRO D 2 7 ? 35.643 -5.953 57.123 1.00 36.73 387 PRO D C 1
ATOM 2057 O O . PRO D 2 7 ? 34.435 -6.170 57.220 1.00 46.78 387 PRO D O 1
ATOM 2061 N N . VAL D 2 8 ? 36.186 -5.280 56.113 1.00 50.56 388 VAL D N 1
ATOM 2062 C CA . VAL D 2 8 ? 35.381 -4.745 55.022 1.00 49.70 388 VAL D CA 1
ATOM 2063 C C . VAL D 2 8 ? 35.170 -5.760 53.904 1.00 61.29 388 VAL D C 1
ATOM 2064 O O . VAL D 2 8 ? 34.107 -6.374 53.800 1.00 49.99 388 VAL D O 1
ATOM 2068 N N . LEU D 2 9 ? 36.203 -5.903 53.071 1.00 69.20 389 LEU D N 1
ATOM 2069 C CA . LEU D 2 9 ? 36.204 -6.766 51.886 1.00 64.82 389 LEU D CA 1
ATOM 2070 C C . LEU D 2 9 ? 35.246 -6.256 50.814 1.00 67.14 389 LEU D C 1
ATOM 2071 O O . LEU D 2 9 ? 35.612 -6.151 49.641 1.00 64.24 389 LEU D O 1
#

Nearest PDB structures (foldseek):
  5hda-assembly1_C  TM=6.585E-01  e=5.315E-16  Homo sapiens
  5mq4-assembly1_A  TM=7.238E-01  e=8.055E-07  Homo sapiens
  5hda-assembly1_C  TM=1.009E+00  e=1.647E-17  Homo sapiens
  5mq4-assembly1_A  TM=8.337E-01  e=3.019E-07  Homo sapiens

InterPro domains:
  IPR000313 PWWP domain [PF00855] (282-350)
  IPR000313 PWWP domain [PS50812] (280-331)
  IPR000313 PWWP domain [SM00293] (278-329)
  IPR001487 Bromodomain [PF00439] (182-241)
  IPR001487 Bromodomain [PS50014] (186-238)
  IPR001487 Bromodomain [SM00297] (151-257)
  IPR001965 Zinc finger, PHD-type [SM00249] (102-146)
  IPR002893 Zinc finger, MYND-type [PS01360] (563-598)
  IPR002893 Zinc finger, MYND-type [PS50865] (563-598)
  IPR011011 Zinc finger, FYVE/PHD-type [SSF57903] (86-151)
  IPR013083 Zinc finger, RING/FYVE/PHD-type [G3DSA:3.30.40.10] (94-156)
  IPR019786 Zinc finger, PHD-type, conserved site [PS01359] (103-145)
  IPR019787 Zinc finger, PHD-finger [PS50016] (100-148)
  IPR036427 Bromodomain-like superfamily [G3DSA:1.20.920.10] (157-268)
  IPR036427 Bromodomain-like superfamily [SSF47370] (134-263)
  IPR047268 Zinc finger MYND domain-containing protein 11, PWWP domain [cd20159] (275-359)
  IPR047269 Zinc finger MYND domain-containing protein 11 [PTHR46379] (1-602)
  IPR048589 SAM domain-containing protein 1-like, WH domain [PF21524] (19-67)
  IPR048589 SAM domain-containing protein 1-like, WH domain [PS52014] (6-82)
  IPR057053 ZMYND11/ZMYD8, MYND zinc finger [PF24324] (563-598)

Secondary structure (DSSP, 8-state):
-HHHHHHHHHHHHHHHHHHHHHHHHHHHHHHHHHHHHHHHHHHHHHHHHHHHHHHHHHHHHHHHHHHHHHHHHHHHHHTS-BBSSS-SBP-EEEETTEEESSHHHHHHHHHHTGGGT----/-PPPP-B-/-HHHHHHHHHHHHHHHHHHHHHHHHHHHHHHHHHHHHHHHHHHHHHHHHHHHHHHHHHHHHHHHHHHHHHHHHHTS-BBTTT-SBP-EEEETTEEESSHHHHHHHHHHTGGGT----/-PPPP-B--

Foldseek 3Di:
DVVVVVVVVVVVVVVVVVVVVVVVVVVVVVVVVVVVVVVVVVVVVVVVVVVVVVVVVVVVVVVVVVVVVVVVVVVVVVPFDAAPQDGHGFDADQDDSHGHNDVVSVVVVCVVPCVVPRPHD/DVVVVCVVVVVVVVVVVVVVVVVVVVVVVVVVVVVVVVVVVVVVVVVVVVVVVVVVVVVVVVVVVVVVVVVVLVVFQAAPQPRHGFDADQDDSHGHNDVVSVVVVCVVDCVPPGPGD/DPDDDDDD/DPDDDDDDD

Sequence (255 aa):
RMKSDHKRETERVVREALEKLRSEMEEEKRQAVNKAVANMQGEMDRKCKQVKEKCKEEFVEEIKKLATQHKQLISQTKKKQWCYNCEEEAMYHCCWNTSYCSIKCQQEHWHAEHKRTCRRKDHKRETERVVREALEKLRSEMEEEKRQAVNKAVANMQGEMDRKCKQVKEKCKEEFVEEIKKLATQHKQLISQTKKKQWCYNCEEEAMYHCCWNTSYCSIKCQQEHWHAEHKRTCRRKSMPELSPVSMPELSPVL

Radius of gyration: 42.26 Å; Cα contacts (8 Å, |Δi|>4): 238; chains: 4; bounding box: 116×30×102 Å

Organism: Homo sapiens (NCBI:txid9606)

GO terms:
  GO:0005634 nucleus (C, IDA)
  GO:0003690 double-stranded DNA binding (F, IDA)
  GO:0008270 zinc ion binding (F, IDA)
  GO:0051607 defense response to virus (P, IDA)
  GO:0140003 histone H3K36me3 reader activity (F, IDA)
  GO:0005634 nucleus (C, EXP)
  GO:0005694 chromosome (C, EXP)
  GO:0005515 protein binding (F, IPI)
  GO:0005654 nucleoplasm (C, IDA)
  GO:0045892 negative regulation of DNA-templated transcription (P, TAS)
  GO:0043124 negative regulation of canonical NF-kappaB signal transduction (P, IMP)
  GO:2001237 negative regulation of extrinsic apoptotic signaling pathway (P, IMP)
  GO:0046329 negative regulation of JNK cascade (P, IMP)

B-factor: mean 47.44, std 16.62, range [12.2, 126.75]